Protein AF-A0A433RW15-F1 (afdb_monomer_lite)

Radius of gyration: 16.69 Å; chains: 1; bounding box: 36×42×44 Å

Sequence (214 aa):
MILEQRGSTCGIYAFLNGVHALHPLHAHTQEIDEAVITLIRDTCYGKKGAAGETLLGEFFSCEALASFLNKHSRVLSHALEFPLYEAKIIPITALGTYDDGFYIVPGIRKRKWYERERNASLHWMTALIDGRVLNSAYATEQHMTLAELEAFNDALLNRRFSWPLWRRQNSYDLSDEAVSVPTSREMRQLENDIPHFSRQLTFERGSVLYVSKH

Secondary structure (DSSP, 8-state):
------SS-HHHHHHHHHHHHHS---S-HHHHHHHHHHHHHHSSHHHHGGGT----S--SSHHHHHHHHHHHHHHHHHHTT---EEEEEEEGGGTTS-SSEEEEEEEEE--TT---GGGPEEEEEEE-TTSEEEETTTTEEEE--HHHHHHHHHTTTT-EEEGGG--------SGGGGSPPPPTTHHHHHHHHSTT-S-EEEPPTTEEEEEEE-

Structure (mmCIF, N/CA/C/O backbone):
data_AF-A0A433RW15-F1
#
_entry.id   AF-A0A433RW15-F1
#
loop_
_atom_site.group_PDB
_atom_site.id
_atom_site.type_symbol
_atom_site.label_atom_id
_atom_site.label_alt_id
_atom_site.label_comp_id
_atom_site.label_asym_id
_atom_site.label_entity_id
_atom_site.label_seq_id
_atom_site.pdbx_PDB_ins_code
_atom_site.Cartn_x
_atom_site.Cartn_y
_atom_site.Cartn_z
_atom_site.occupancy
_atom_site.B_iso_or_equiv
_atom_site.auth_seq_id
_atom_site.auth_comp_id
_atom_site.auth_asym_id
_atom_site.auth_atom_id
_atom_site.pdbx_PDB_model_num
ATOM 1 N N . MET A 1 1 ? -8.170 -5.386 -14.157 1.00 82.00 1 MET A N 1
ATOM 2 C CA . MET A 1 1 ? -8.991 -4.376 -13.452 1.00 82.00 1 MET A CA 1
ATOM 3 C C . MET A 1 1 ? -8.120 -3.766 -12.364 1.00 82.00 1 MET A C 1
ATOM 5 O O . MET A 1 1 ? -7.294 -4.492 -11.829 1.00 82.00 1 MET A O 1
ATOM 9 N N . ILE A 1 2 ? -8.249 -2.469 -12.074 1.00 89.56 2 ILE A N 1
ATOM 10 C CA . ILE A 1 2 ? -7.510 -1.811 -10.982 1.00 89.56 2 ILE A CA 1
ATOM 11 C C . ILE A 1 2 ? -8.540 -1.302 -9.989 1.00 89.56 2 ILE A C 1
ATOM 13 O O . ILE A 1 2 ? -9.452 -0.568 -10.364 1.00 89.56 2 ILE A O 1
ATOM 17 N N . LEU A 1 3 ? -8.401 -1.721 -8.739 1.00 91.19 3 LEU A N 1
ATOM 18 C CA . LEU A 1 3 ? -9.258 -1.307 -7.643 1.00 91.19 3 LEU A CA 1
ATOM 19 C C . LEU A 1 3 ? -8.925 0.146 -7.294 1.00 91.19 3 LEU A C 1
ATOM 21 O O . LEU A 1 3 ? -7.829 0.442 -6.800 1.00 91.19 3 LEU A O 1
ATOM 25 N N . GLU A 1 4 ? -9.861 1.046 -7.594 1.00 89.88 4 GLU A N 1
ATOM 26 C CA . GLU A 1 4 ? -9.791 2.446 -7.184 1.00 89.88 4 GLU A CA 1
ATOM 27 C C . GLU A 1 4 ? -9.969 2.531 -5.668 1.00 89.88 4 GLU A C 1
ATOM 29 O O . GLU A 1 4 ? -10.943 2.010 -5.131 1.00 89.88 4 GLU A O 1
ATOM 34 N N . GLN A 1 5 ? -9.053 3.203 -4.972 1.00 82.81 5 GLN A N 1
ATOM 35 C CA . GLN A 1 5 ? -9.235 3.448 -3.546 1.00 82.81 5 GLN A CA 1
ATOM 36 C C . GLN A 1 5 ? -10.381 4.440 -3.326 1.00 82.81 5 GLN A C 1
ATOM 38 O O . GLN A 1 5 ? -10.546 5.409 -4.077 1.00 82.81 5 GLN A O 1
ATOM 43 N N . ARG A 1 6 ? -11.089 4.291 -2.209 1.00 77.25 6 ARG A N 1
ATOM 44 C CA . ARG A 1 6 ? -11.926 5.359 -1.658 1.00 77.25 6 ARG A CA 1
ATOM 45 C C . ARG A 1 6 ? -11.307 5.870 -0.366 1.00 77.25 6 ARG A C 1
ATOM 47 O O . ARG A 1 6 ? -10.811 5.103 0.455 1.00 77.25 6 ARG A O 1
ATOM 54 N N . GLY A 1 7 ? -11.297 7.192 -0.235 1.00 70.81 7 GLY A N 1
ATOM 55 C CA . GLY A 1 7 ? -10.719 7.883 0.907 1.00 70.81 7 GLY A CA 1
ATOM 56 C C . GLY A 1 7 ? -9.223 7.604 1.116 1.00 70.81 7 GLY A C 1
ATOM 57 O O . GLY A 1 7 ? -8.443 7.516 0.160 1.00 70.81 7 GLY A O 1
ATOM 58 N N . SER A 1 8 ? -8.801 7.558 2.374 1.00 73.50 8 SER A N 1
ATOM 59 C CA . SER A 1 8 ? -7.396 7.518 2.793 1.00 73.50 8 SER A CA 1
ATOM 60 C C . SER A 1 8 ? -6.962 6.079 3.041 1.00 73.50 8 SER A C 1
ATOM 62 O O . SER A 1 8 ? -6.565 5.762 4.143 1.00 73.50 8 SER A O 1
ATOM 64 N N . THR A 1 9 ? -7.086 5.200 2.043 1.00 80.75 9 THR A N 1
ATOM 65 C CA . THR A 1 9 ? -6.915 3.734 2.183 1.00 80.75 9 THR A CA 1
ATOM 66 C C . THR A 1 9 ? -5.866 3.148 1.229 1.00 80.75 9 THR A C 1
ATOM 68 O O . THR A 1 9 ? -5.812 1.935 1.005 1.00 80.75 9 THR A O 1
ATOM 71 N N . CYS A 1 10 ? -5.002 3.998 0.662 1.00 85.38 10 CYS A N 1
ATOM 72 C CA . CYS A 1 10 ? -4.051 3.632 -0.394 1.00 85.38 10 CYS A CA 1
ATOM 73 C C . CYS A 1 10 ? -3.188 2.403 -0.062 1.00 85.38 10 CYS A C 1
ATOM 75 O O . CYS A 1 10 ? -2.940 1.601 -0.957 1.00 85.38 10 CYS A O 1
ATOM 77 N N . GLY A 1 11 ? -2.784 2.207 1.200 1.00 88.25 11 GLY A N 1
ATOM 78 C CA . GLY A 1 11 ? -1.987 1.045 1.617 1.00 88.25 11 GLY A CA 1
ATOM 79 C C . GLY A 1 11 ? -2.711 -0.296 1.445 1.00 88.25 11 GLY A C 1
ATOM 80 O O . GLY A 1 11 ? -2.142 -1.237 0.894 1.00 88.25 11 GLY A O 1
ATOM 81 N N . ILE A 1 12 ? -3.986 -0.374 1.847 1.00 90.44 12 ILE A N 1
ATOM 82 C CA . ILE A 1 12 ? -4.796 -1.598 1.710 1.00 90.44 12 ILE A CA 1
ATOM 83 C C . ILE A 1 12 ? -5.117 -1.852 0.239 1.00 90.44 12 ILE A C 1
ATOM 85 O O . ILE A 1 12 ? -4.963 -2.971 -0.239 1.00 90.44 12 ILE A O 1
ATOM 89 N N . TYR A 1 13 ? -5.498 -0.817 -0.512 1.00 92.81 13 TYR A N 1
ATOM 90 C CA . TYR A 1 13 ? -5.784 -0.989 -1.937 1.00 92.81 13 TYR A CA 1
ATOM 91 C C . TYR A 1 13 ? -4.532 -1.313 -2.756 1.00 92.81 13 TYR A C 1
ATOM 93 O O . TYR A 1 13 ? -4.642 -2.005 -3.764 1.00 92.81 13 TYR A O 1
ATOM 101 N N . ALA A 1 14 ? -3.341 -0.869 -2.349 1.00 94.94 14 ALA A N 1
ATOM 102 C CA . ALA A 1 14 ? -2.097 -1.311 -2.977 1.00 94.94 14 ALA A CA 1
ATOM 103 C C . ALA A 1 14 ? -1.828 -2.803 -2.708 1.00 94.94 14 ALA A C 1
ATOM 105 O O . ALA A 1 14 ? -1.404 -3.529 -3.607 1.00 94.94 14 ALA A O 1
ATOM 106 N N . PHE A 1 15 ? -2.140 -3.299 -1.509 1.00 95.88 15 PHE A N 1
ATOM 107 C CA . PHE A 1 15 ? -2.109 -4.736 -1.239 1.00 95.88 15 PHE A CA 1
ATOM 108 C C . PHE A 1 15 ? -3.122 -5.498 -2.107 1.00 95.88 15 PHE A C 1
ATOM 110 O O . PHE A 1 15 ? -2.739 -6.415 -2.830 1.00 95.88 15 PHE A O 1
ATOM 117 N N . LEU A 1 16 ? -4.393 -5.087 -2.107 1.00 95.62 16 LEU A N 1
ATOM 118 C CA . LEU A 1 16 ? -5.457 -5.777 -2.844 1.00 95.62 16 LEU A CA 1
ATOM 119 C C . LEU A 1 16 ? -5.245 -5.756 -4.362 1.00 95.62 16 LEU A C 1
ATOM 121 O O . LEU A 1 16 ? -5.540 -6.745 -5.023 1.00 95.62 16 LEU A O 1
ATOM 125 N N . ASN A 1 17 ? -4.697 -4.674 -4.922 1.00 97.00 17 ASN A N 1
ATOM 126 C CA . ASN A 1 17 ? -4.324 -4.629 -6.337 1.00 97.00 17 ASN A CA 1
ATOM 127 C C . ASN A 1 17 ? -3.192 -5.609 -6.671 1.00 97.00 17 ASN A C 1
ATOM 129 O O . ASN A 1 17 ? -3.237 -6.244 -7.721 1.00 97.00 17 ASN A O 1
ATOM 133 N N . GLY A 1 18 ? -2.206 -5.770 -5.782 1.00 97.00 18 GLY A N 1
ATOM 134 C CA . GLY A 1 18 ? -1.150 -6.770 -5.951 1.00 97.00 18 GLY A CA 1
ATOM 135 C C . GLY A 1 18 ? -1.675 -8.198 -5.864 1.00 97.00 18 GLY A C 1
ATOM 136 O O . GLY A 1 18 ? -1.364 -9.016 -6.728 1.00 97.00 18 GLY A O 1
ATOM 137 N N . VAL A 1 19 ? -2.552 -8.473 -4.894 1.00 96.50 19 VAL A N 1
ATOM 138 C CA . VAL A 1 19 ? -3.253 -9.760 -4.807 1.00 96.50 19 VAL A CA 1
ATOM 139 C C . VAL A 1 19 ? -4.059 -10.004 -6.076 1.00 96.50 19 VAL A C 1
ATOM 141 O O . VAL A 1 19 ? -3.854 -11.028 -6.706 1.00 96.50 19 VAL A O 1
ATOM 144 N N . HIS A 1 20 ? -4.899 -9.059 -6.507 1.00 95.81 20 HIS A N 1
ATOM 145 C CA . HIS A 1 20 ? -5.722 -9.200 -7.711 1.00 95.81 20 HIS A CA 1
ATOM 146 C C . HIS A 1 20 ? -4.887 -9.434 -8.981 1.00 95.81 20 HIS A C 1
ATOM 148 O O . HIS A 1 20 ? -5.316 -10.168 -9.870 1.00 95.81 20 HIS A O 1
ATOM 154 N N . ALA A 1 21 ? -3.692 -8.840 -9.070 1.00 95.19 21 ALA A N 1
ATOM 155 C CA . ALA A 1 21 ? -2.789 -9.035 -10.200 1.00 95.19 21 ALA A CA 1
ATOM 156 C C . ALA A 1 21 ? -2.208 -10.458 -10.275 1.00 95.19 21 ALA A C 1
ATOM 158 O O . ALA A 1 21 ? -2.010 -10.965 -11.378 1.00 95.19 21 ALA A O 1
ATOM 159 N N . LEU A 1 22 ? -1.942 -11.099 -9.130 1.00 94.25 22 LEU A N 1
ATOM 160 C CA . LEU A 1 22 ? -1.407 -12.468 -9.069 1.00 94.25 22 LEU A CA 1
ATOM 161 C C . LEU A 1 22 ? -2.499 -13.540 -8.952 1.00 94.25 22 LEU A C 1
ATOM 163 O O . LEU A 1 22 ? -2.336 -14.667 -9.413 1.00 94.25 22 LEU A O 1
ATOM 167 N N . HIS A 1 23 ? -3.611 -13.192 -8.319 1.00 92.75 23 HIS A N 1
ATOM 168 C CA . HIS A 1 23 ? -4.758 -14.037 -8.049 1.00 92.75 23 HIS A CA 1
ATOM 169 C C . HIS A 1 23 ? -6.035 -13.208 -8.242 1.00 92.75 23 HIS A C 1
ATOM 171 O O . HIS A 1 23 ? -6.441 -12.486 -7.326 1.00 92.75 23 HIS A O 1
ATOM 177 N N . PRO A 1 24 ? -6.659 -13.270 -9.433 1.00 90.44 24 PRO A N 1
ATOM 178 C CA . PRO A 1 24 ? -7.836 -12.474 -9.741 1.00 90.44 24 PRO A CA 1
ATOM 179 C C . PRO A 1 24 ? -8.940 -12.668 -8.703 1.00 90.44 24 PRO A C 1
ATOM 181 O O . PRO A 1 24 ? -9.554 -13.725 -8.621 1.00 90.44 24 PRO A O 1
ATOM 184 N N . LEU A 1 25 ? -9.189 -11.622 -7.918 1.00 90.75 25 LEU A N 1
ATOM 185 C CA . LEU A 1 25 ? -10.317 -11.579 -6.990 1.00 90.75 25 LEU A CA 1
ATOM 186 C C 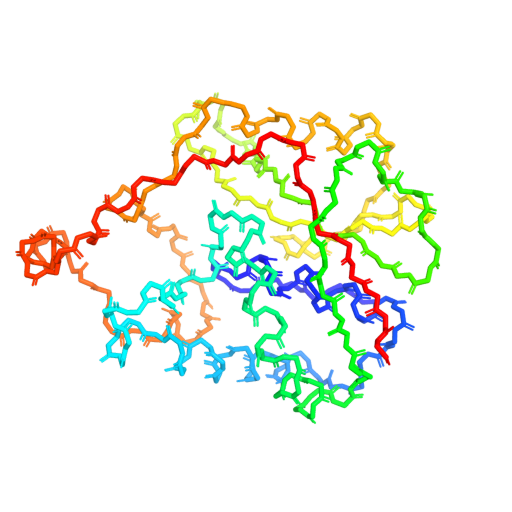. LEU A 1 25 ? -11.632 -11.743 -7.762 1.00 90.75 25 LEU A C 1
ATOM 188 O O . LEU A 1 25 ? -11.883 -11.003 -8.717 1.00 90.75 25 LEU A O 1
ATOM 192 N N . HIS A 1 26 ? -12.461 -12.692 -7.329 1.00 86.25 26 HIS A N 1
ATOM 193 C CA . HIS A 1 26 ? -13.783 -12.951 -7.907 1.00 86.25 26 HIS A CA 1
ATOM 194 C C . HIS A 1 26 ? -14.892 -12.069 -7.308 1.00 86.25 26 HIS A C 1
ATOM 196 O O . HIS A 1 26 ? -15.993 -12.033 -7.850 1.00 86.25 26 HIS A O 1
ATOM 202 N N . ALA A 1 27 ? -14.584 -11.335 -6.236 1.00 84.62 27 ALA A N 1
ATOM 203 C CA . ALA A 1 27 ? -15.490 -10.407 -5.571 1.00 84.62 27 ALA A CA 1
ATOM 204 C C . ALA A 1 27 ? -15.760 -9.142 -6.409 1.00 84.62 27 ALA A C 1
ATOM 206 O O . ALA A 1 27 ? -14.866 -8.587 -7.060 1.00 84.62 27 ALA A O 1
ATOM 207 N N . HIS A 1 28 ? -16.993 -8.644 -6.351 1.00 86.62 28 HIS A N 1
ATOM 208 C CA . HIS A 1 28 ? -17.375 -7.345 -6.890 1.00 86.62 28 HIS A CA 1
ATOM 209 C C . HIS A 1 28 ? -16.721 -6.205 -6.093 1.00 86.62 28 HIS A C 1
ATOM 211 O O . HIS A 1 28 ? -16.437 -6.335 -4.904 1.00 86.62 28 HIS A O 1
ATOM 217 N N . THR A 1 29 ? -16.533 -5.038 -6.722 1.00 84.31 29 THR A N 1
ATOM 218 C CA . THR A 1 29 ? -15.938 -3.858 -6.063 1.00 84.31 29 THR A CA 1
ATOM 219 C C . THR A 1 29 ? -16.635 -3.504 -4.747 1.00 84.31 29 THR A C 1
ATOM 221 O O . THR A 1 29 ? -15.964 -3.161 -3.784 1.00 84.31 29 THR A O 1
ATOM 224 N N . GLN A 1 30 ? -17.961 -3.648 -4.678 1.00 85.50 30 GLN A N 1
ATOM 225 C CA . GLN A 1 30 ? -18.715 -3.380 -3.455 1.00 85.50 30 GLN A CA 1
ATOM 226 C C . GLN A 1 30 ? -18.355 -4.345 -2.313 1.00 85.50 30 GLN A C 1
ATOM 228 O O . GLN A 1 30 ? -18.198 -3.906 -1.181 1.00 85.50 30 GLN A O 1
ATOM 233 N N . GLU A 1 31 ? -18.180 -5.637 -2.596 1.00 88.56 31 GLU A N 1
ATOM 234 C CA . GLU A 1 31 ? -17.801 -6.639 -1.587 1.00 88.56 31 GLU A CA 1
ATOM 235 C C . GLU A 1 31 ? -16.377 -6.388 -1.071 1.00 88.56 31 GLU A C 1
ATOM 237 O O . GLU A 1 31 ? -16.096 -6.512 0.123 1.00 88.56 31 GLU A O 1
ATOM 242 N N . ILE A 1 32 ? -15.484 -5.954 -1.967 1.00 89.31 32 ILE A N 1
ATOM 243 C CA . ILE A 1 32 ? -14.137 -5.506 -1.608 1.00 89.31 32 ILE A CA 1
ATOM 244 C C . ILE A 1 32 ? -14.211 -4.296 -0.673 1.00 89.31 32 ILE A C 1
ATOM 246 O O . ILE A 1 32 ? -13.588 -4.302 0.390 1.00 89.31 32 ILE A O 1
ATOM 250 N N . ASP A 1 33 ? -14.992 -3.280 -1.037 1.00 86.12 33 ASP A N 1
ATOM 251 C CA . ASP A 1 33 ? -15.165 -2.078 -0.224 1.00 86.12 33 ASP A CA 1
ATOM 252 C C . ASP A 1 33 ? -15.773 -2.422 1.149 1.00 86.12 33 ASP A C 1
ATOM 254 O O . ASP A 1 33 ? -15.302 -1.926 2.171 1.00 86.12 33 ASP A O 1
ATOM 258 N N . GLU A 1 34 ? -16.752 -3.327 1.217 1.00 85.81 34 GLU A N 1
ATOM 259 C CA . GLU A 1 34 ? -17.370 -3.787 2.468 1.00 85.81 34 GLU A CA 1
ATOM 260 C C . GLU A 1 34 ? -16.382 -4.523 3.388 1.00 85.81 34 GLU A C 1
ATOM 262 O O . GLU A 1 34 ? -16.364 -4.278 4.604 1.00 85.81 34 GLU A O 1
ATOM 267 N N . ALA A 1 35 ? -15.512 -5.371 2.832 1.00 88.06 35 ALA A N 1
ATOM 268 C CA . ALA A 1 35 ? -14.452 -6.030 3.592 1.00 88.06 35 ALA A CA 1
ATOM 269 C C . ALA A 1 35 ? -13.450 -5.010 4.161 1.00 88.06 35 ALA A C 1
ATOM 271 O O . ALA A 1 35 ? -13.073 -5.089 5.336 1.00 88.06 35 ALA A O 1
ATOM 272 N N . VAL A 1 36 ? -13.067 -4.009 3.362 1.00 85.75 36 VAL A N 1
ATOM 273 C CA . VAL A 1 36 ? -12.177 -2.919 3.791 1.00 85.75 36 VAL A CA 1
ATOM 274 C C . VAL A 1 36 ? -12.841 -2.055 4.870 1.00 85.75 36 VAL A C 1
ATOM 276 O O . VAL A 1 36 ? -12.217 -1.784 5.895 1.00 85.75 36 VAL A O 1
ATOM 279 N N . ILE A 1 37 ? -14.114 -1.677 4.704 1.00 79.69 37 ILE A N 1
ATOM 280 C CA . ILE A 1 37 ? -14.891 -0.916 5.700 1.00 79.69 37 ILE A CA 1
ATOM 281 C C . ILE A 1 37 ? -14.948 -1.671 7.029 1.00 79.69 37 ILE A C 1
ATOM 283 O O . ILE A 1 37 ? -14.744 -1.077 8.090 1.00 79.69 37 ILE A O 1
ATOM 287 N N . THR A 1 38 ? -15.238 -2.971 6.984 1.00 81.31 38 THR A N 1
ATOM 288 C CA . THR A 1 38 ? -15.332 -3.815 8.183 1.00 81.31 38 THR A CA 1
ATOM 289 C C . THR A 1 38 ? -14.003 -3.842 8.924 1.00 81.31 38 THR A C 1
ATOM 291 O O . THR A 1 38 ? -13.956 -3.605 10.131 1.00 81.31 38 THR A O 1
ATOM 294 N N . LEU A 1 39 ? -12.908 -4.024 8.186 1.00 80.00 39 LEU A N 1
ATOM 295 C CA . LEU A 1 39 ? -11.571 -4.025 8.753 1.00 80.00 39 LEU A CA 1
ATOM 296 C C . LEU A 1 39 ? -11.227 -2.679 9.412 1.00 80.00 39 LEU A C 1
ATOM 298 O O . LEU A 1 39 ? -10.785 -2.658 10.560 1.00 80.00 39 LEU A O 1
ATOM 302 N N . ILE A 1 40 ? -11.513 -1.561 8.736 1.00 73.88 40 ILE A N 1
ATOM 303 C CA . ILE A 1 40 ? -11.304 -0.207 9.273 1.00 73.88 40 ILE A CA 1
ATOM 304 C C . ILE A 1 40 ? -12.133 0.016 10.545 1.00 73.88 40 ILE A C 1
ATOM 306 O O . ILE A 1 40 ? -11.609 0.540 11.528 1.00 73.88 40 ILE A O 1
ATOM 310 N N . ARG A 1 41 ? -13.402 -0.418 10.577 1.00 72.25 41 ARG A N 1
ATOM 311 C CA . ARG A 1 41 ? -14.298 -0.315 11.751 1.00 72.25 41 ARG A CA 1
ATOM 312 C C . ARG A 1 41 ? -13.811 -1.098 12.968 1.00 72.25 41 ARG A C 1
ATOM 314 O O . ARG A 1 41 ? -14.132 -0.730 14.101 1.00 72.25 41 ARG A O 1
ATOM 321 N N . ASP A 1 42 ? -13.073 -2.178 12.764 1.00 70.25 42 ASP A N 1
ATOM 322 C CA . ASP A 1 42 ? -12.527 -2.988 13.856 1.00 70.25 42 ASP A CA 1
ATOM 323 C C . ASP A 1 42 ? -11.166 -2.499 14.345 1.00 70.25 42 ASP A C 1
ATOM 325 O O . ASP A 1 42 ? -10.775 -2.768 15.485 1.00 70.25 42 ASP A O 1
ATOM 329 N N . THR A 1 43 ? -10.479 -1.710 13.523 1.00 65.56 43 THR A N 1
ATOM 330 C CA . THR A 1 43 ? -9.228 -1.032 13.875 1.00 65.56 43 THR A CA 1
ATOM 331 C C . THR A 1 43 ? -9.397 0.464 14.140 1.00 65.56 43 THR A C 1
ATOM 333 O O . THR A 1 43 ? -8.409 1.187 14.289 1.00 65.56 43 THR A O 1
ATOM 336 N N . CYS A 1 44 ? -10.641 0.952 14.210 1.00 59.75 44 CYS A N 1
ATOM 337 C CA . CYS A 1 44 ? -10.915 2.366 14.416 1.00 59.75 44 CYS A CA 1
ATOM 338 C C . CYS A 1 44 ? -10.578 2.805 15.849 1.00 59.75 44 CYS A C 1
ATOM 340 O O . CYS A 1 44 ? -10.642 2.045 16.823 1.00 59.75 44 CYS A O 1
ATOM 342 N N . TYR A 1 45 ? -10.237 4.086 15.970 1.00 55.28 45 TYR A N 1
ATOM 343 C CA . TYR A 1 45 ? -9.738 4.704 17.196 1.00 55.28 45 TYR A CA 1
ATOM 344 C C . TYR A 1 45 ? -10.624 4.466 18.428 1.00 55.28 45 TYR A C 1
ATOM 346 O O . TYR A 1 45 ? -10.111 4.153 19.503 1.00 55.28 45 TYR A O 1
ATOM 354 N N . GLY A 1 46 ? -11.949 4.547 18.259 1.00 52.19 46 GLY A N 1
ATOM 355 C CA . GLY A 1 46 ? -12.916 4.415 19.352 1.00 52.19 46 GLY A CA 1
ATOM 356 C C . GLY A 1 46 ? -12.867 3.074 20.093 1.00 52.19 46 GLY A C 1
ATOM 357 O O . GLY A 1 46 ? -13.359 2.992 21.213 1.00 52.19 46 GLY A O 1
ATOM 358 N N . LYS A 1 47 ? -12.251 2.036 19.509 1.00 50.78 47 LYS A N 1
ATOM 359 C CA . LYS A 1 47 ? -12.131 0.704 20.121 1.00 50.78 47 LYS A CA 1
ATOM 360 C C . LYS A 1 47 ? -10.732 0.383 20.671 1.00 50.78 47 LYS A C 1
ATOM 362 O O . LYS A 1 47 ? -10.628 -0.485 21.534 1.00 50.78 47 LYS A O 1
ATOM 367 N N . LYS A 1 48 ? -9.654 1.017 20.176 1.00 48.78 48 LYS A N 1
ATOM 368 C CA . LYS A 1 48 ? -8.258 0.569 20.421 1.00 48.78 48 LYS A CA 1
ATOM 369 C C . LYS A 1 48 ? -7.195 1.678 20.549 1.00 48.78 48 LYS A C 1
ATOM 371 O O . LYS A 1 48 ? -6.013 1.428 20.313 1.00 48.78 48 LYS A O 1
ATOM 376 N N . GLY A 1 49 ? -7.574 2.886 20.970 1.00 42.69 49 GLY A N 1
ATOM 377 C CA . GLY A 1 49 ? -6.670 4.050 21.032 1.00 42.69 49 GLY A CA 1
ATOM 378 C C . GLY A 1 49 ? -5.338 3.856 21.788 1.00 42.69 49 GLY A C 1
ATOM 379 O O . GLY A 1 49 ? -4.348 4.481 21.420 1.00 42.69 49 GLY A O 1
ATOM 380 N N . ALA A 1 50 ? -5.272 2.964 22.786 1.00 38.41 50 ALA A N 1
ATOM 381 C CA . ALA A 1 50 ? -4.066 2.718 23.591 1.00 38.41 50 ALA A CA 1
ATOM 382 C C . ALA A 1 50 ? -3.015 1.798 22.932 1.00 38.41 50 ALA A C 1
ATOM 384 O O . ALA A 1 50 ? -1.880 1.739 23.397 1.00 38.41 50 ALA A O 1
ATOM 385 N N . ALA A 1 51 ? -3.368 1.064 21.871 1.00 40.12 51 ALA A N 1
ATOM 386 C CA . ALA A 1 51 ? -2.507 0.012 21.323 1.00 40.12 51 ALA A CA 1
ATOM 387 C C . ALA A 1 51 ? -1.579 0.487 20.187 1.00 40.12 51 ALA A C 1
ATOM 389 O O . ALA A 1 51 ? -0.782 -0.295 19.679 1.00 40.12 51 ALA A O 1
ATOM 390 N N . GLY A 1 52 ? -1.704 1.740 19.729 1.00 38.38 52 GLY A N 1
ATOM 391 C CA . GLY A 1 52 ? -1.022 2.195 18.509 1.00 38.38 52 GLY A CA 1
ATOM 392 C C . GLY A 1 52 ? -1.483 1.463 17.237 1.00 38.38 52 GLY A C 1
ATOM 393 O O . GLY A 1 52 ? -0.873 1.626 16.187 1.00 38.38 52 GLY A O 1
ATOM 394 N N . GLU A 1 53 ? -2.566 0.681 17.334 1.00 43.56 53 GLU A N 1
ATOM 395 C CA . GLU A 1 53 ? -3.206 -0.095 16.259 1.00 43.56 53 GLU A CA 1
ATOM 396 C C . GLU A 1 53 ? -4.255 0.726 15.488 1.00 43.56 53 GLU A C 1
ATOM 398 O O . GLU A 1 53 ? -5.061 0.172 14.745 1.00 43.56 53 GLU A O 1
ATOM 403 N N . THR A 1 54 ? -4.291 2.041 15.711 1.00 48.22 54 THR A N 1
ATOM 404 C CA . THR A 1 54 ? -5.271 2.946 15.111 1.00 48.22 54 THR A CA 1
ATOM 405 C C . THR A 1 54 ? -4.981 3.124 13.629 1.00 48.22 54 THR A C 1
ATOM 407 O O . THR A 1 54 ? -3.908 3.602 13.261 1.00 48.22 54 THR A O 1
ATOM 410 N N . LEU A 1 55 ? -5.957 2.805 12.783 1.00 51.22 55 LEU A N 1
ATOM 411 C CA . LEU A 1 55 ? -5.829 2.939 11.336 1.00 51.22 55 LEU A CA 1
ATOM 412 C C . LEU A 1 55 ? -6.926 3.841 10.797 1.00 51.22 55 LEU A C 1
ATOM 414 O O . LEU A 1 55 ? -8.044 3.411 10.539 1.00 51.22 55 LEU A O 1
ATOM 418 N N . LEU A 1 56 ? -6.586 5.112 10.610 1.00 53.03 56 LEU A N 1
ATOM 419 C CA . LEU A 1 56 ? -7.092 5.819 9.436 1.00 53.03 56 LEU A CA 1
ATOM 420 C C . LEU A 1 56 ? -6.161 5.335 8.318 1.00 53.03 56 LEU A C 1
ATOM 422 O O . LEU A 1 56 ? -4.954 5.372 8.536 1.00 53.03 56 LEU A O 1
ATOM 426 N N . GLY A 1 57 ? -6.676 4.796 7.211 1.00 50.03 57 GLY A N 1
ATOM 427 C CA . GLY A 1 57 ? -5.953 3.915 6.268 1.00 50.03 57 GLY A CA 1
ATOM 428 C C . GLY A 1 57 ? -4.680 4.447 5.565 1.00 50.03 57 GLY A C 1
ATOM 429 O O . GLY A 1 57 ? -4.213 3.844 4.595 1.00 50.03 57 GLY A O 1
ATOM 430 N N . GLU A 1 58 ? -4.105 5.554 6.031 1.00 60.72 58 GLU A N 1
ATOM 431 C CA . GLU A 1 58 ? -2.747 5.997 5.748 1.00 60.72 58 GLU A CA 1
ATOM 432 C C . GLU A 1 58 ? -1.797 5.424 6.805 1.00 60.72 58 GLU A C 1
ATOM 434 O O . GLU A 1 58 ? -1.637 5.936 7.911 1.00 60.72 58 GLU A O 1
ATOM 439 N N . PHE A 1 59 ? -1.132 4.332 6.446 1.00 66.94 59 PHE A N 1
ATOM 440 C CA . PHE A 1 59 ? -0.031 3.794 7.235 1.00 66.94 59 PHE A CA 1
ATOM 441 C C . PHE A 1 59 ? 1.163 4.719 7.087 1.00 66.94 59 PHE A C 1
ATOM 443 O O . PHE A 1 59 ? 1.575 4.982 5.966 1.00 66.94 59 PHE A O 1
ATOM 450 N N . PHE A 1 60 ? 1.729 5.191 8.193 1.00 70.62 60 PHE A N 1
ATOM 451 C CA . PHE A 1 60 ? 2.838 6.153 8.188 1.00 70.62 60 PHE A CA 1
ATOM 452 C C . PHE A 1 60 ? 4.226 5.510 8.288 1.00 70.62 60 PHE A C 1
ATOM 454 O O . PHE A 1 60 ? 5.208 6.225 8.477 1.00 70.62 60 PHE A O 1
ATOM 461 N N . SER A 1 61 ? 4.314 4.182 8.194 1.00 77.94 61 SER A N 1
ATOM 462 C CA . SER A 1 61 ? 5.576 3.454 8.055 1.00 77.94 61 SER A CA 1
ATOM 463 C C . SER A 1 61 ? 5.345 2.062 7.458 1.00 77.94 61 SER A C 1
ATOM 465 O O . SER A 1 61 ? 4.225 1.537 7.498 1.00 77.94 61 SER A O 1
ATOM 467 N N . CYS A 1 62 ? 6.401 1.456 6.910 1.00 84.88 62 CYS A N 1
ATOM 468 C CA . CYS A 1 62 ? 6.370 0.079 6.412 1.00 84.88 62 CYS A CA 1
ATOM 469 C C . CYS A 1 62 ? 6.077 -0.925 7.532 1.00 84.88 62 CYS A C 1
ATOM 471 O O . CYS A 1 62 ? 5.316 -1.863 7.321 1.00 84.88 62 CYS A O 1
ATOM 473 N N . GLU A 1 63 ? 6.598 -0.697 8.737 1.00 83.50 63 GLU A N 1
ATOM 474 C CA . GLU A 1 63 ? 6.367 -1.550 9.909 1.00 83.50 63 GLU A CA 1
ATOM 475 C C . GLU A 1 63 ? 4.887 -1.598 10.276 1.00 83.50 63 GLU A C 1
ATOM 477 O O . GLU A 1 63 ? 4.341 -2.676 10.512 1.00 83.50 63 GLU A O 1
ATOM 482 N N . ALA A 1 64 ? 4.223 -0.438 10.286 1.00 78.75 64 ALA A N 1
ATOM 483 C CA . ALA A 1 64 ? 2.804 -0.355 10.598 1.00 78.75 64 ALA A CA 1
ATOM 484 C C . ALA A 1 64 ? 1.954 -1.097 9.556 1.00 78.75 64 ALA A C 1
ATOM 486 O O . ALA A 1 64 ? 1.076 -1.877 9.930 1.00 78.75 64 ALA A O 1
ATOM 487 N N . LEU A 1 65 ? 2.231 -0.895 8.260 1.00 85.19 65 LEU A N 1
ATOM 488 C CA . LEU A 1 65 ? 1.493 -1.568 7.189 1.00 85.19 65 LEU A CA 1
ATOM 489 C C . LEU A 1 65 ? 1.752 -3.079 7.180 1.00 85.19 65 LEU A C 1
ATOM 491 O O . LEU A 1 65 ? 0.797 -3.849 7.141 1.00 85.19 65 LEU A O 1
ATOM 495 N N . ALA A 1 66 ? 3.007 -3.521 7.275 1.00 88.94 66 ALA A N 1
ATOM 496 C CA . ALA A 1 66 ? 3.346 -4.944 7.292 1.00 88.94 66 ALA A CA 1
ATOM 497 C C . ALA A 1 66 ? 2.704 -5.670 8.482 1.00 88.94 66 ALA A C 1
ATOM 499 O O . ALA A 1 66 ? 2.068 -6.708 8.306 1.00 88.94 66 ALA A O 1
ATOM 500 N N . SER A 1 67 ? 2.815 -5.096 9.686 1.00 85.12 67 SER A N 1
ATOM 501 C CA . SER A 1 67 ? 2.199 -5.648 10.898 1.00 85.12 67 SER A CA 1
ATOM 502 C C . SER A 1 67 ? 0.687 -5.797 10.739 1.00 85.12 67 SER A C 1
ATOM 504 O O . SER A 1 67 ? 0.127 -6.854 11.035 1.00 85.12 67 SER A O 1
ATOM 506 N N . PHE A 1 68 ? 0.026 -4.772 10.195 1.00 84.06 68 PHE A N 1
ATOM 507 C CA . PHE A 1 68 ? -1.404 -4.817 9.933 1.00 84.06 68 PHE A CA 1
ATOM 508 C C . PHE A 1 68 ? -1.787 -5.886 8.904 1.00 84.06 68 PHE A C 1
ATOM 510 O O . PHE A 1 68 ? -2.651 -6.716 9.189 1.00 84.06 68 PHE A O 1
ATOM 517 N N . LEU A 1 69 ? -1.137 -5.908 7.737 1.00 89.75 69 LEU A N 1
ATOM 518 C CA . LEU A 1 69 ? -1.430 -6.885 6.686 1.00 89.75 69 LEU A CA 1
ATOM 519 C C . LEU A 1 69 ? -1.250 -8.316 7.199 1.00 89.75 69 LEU A C 1
ATOM 521 O O . LEU A 1 69 ? -2.129 -9.150 7.008 1.00 89.75 69 LEU A O 1
ATOM 525 N N . ASN A 1 70 ? -0.171 -8.585 7.934 1.00 91.50 70 ASN A N 1
ATOM 526 C CA . ASN A 1 70 ? 0.096 -9.912 8.484 1.00 91.50 70 ASN A CA 1
ATOM 527 C C . ASN A 1 70 ? -0.933 -10.310 9.547 1.00 91.50 70 ASN A C 1
ATOM 529 O O . ASN A 1 70 ? -1.457 -11.426 9.510 1.00 91.50 70 ASN A O 1
ATOM 533 N N . LYS A 1 71 ? -1.282 -9.389 10.454 1.00 88.56 71 LYS A N 1
ATOM 534 C CA . LYS A 1 71 ? -2.284 -9.614 11.505 1.00 88.56 71 LYS A CA 1
ATOM 535 C C . LYS A 1 71 ? -3.670 -9.921 10.938 1.00 88.56 71 LYS A C 1
ATOM 537 O O . LYS A 1 71 ? -4.384 -10.754 11.494 1.00 88.56 71 LYS A O 1
ATOM 542 N N . HIS A 1 72 ? -4.049 -9.256 9.849 1.00 87.94 72 HIS A N 1
ATOM 543 C CA . HIS A 1 72 ? -5.384 -9.350 9.256 1.00 87.94 72 HIS A CA 1
ATOM 544 C C . HIS A 1 72 ? -5.443 -10.211 7.985 1.00 87.94 72 HIS A C 1
ATOM 546 O O . HIS A 1 72 ? -6.513 -10.356 7.394 1.00 87.94 72 HIS A O 1
ATOM 552 N N . SER A 1 73 ? -4.328 -10.846 7.612 1.00 90.75 73 SER A N 1
ATOM 553 C CA . SER A 1 73 ? -4.176 -11.680 6.413 1.00 90.75 73 SER A CA 1
ATOM 554 C C . SER A 1 73 ? -5.278 -12.729 6.277 1.00 90.75 73 SER A C 1
ATOM 556 O O . SER A 1 73 ? -5.930 -12.804 5.242 1.00 90.75 73 SER A O 1
ATOM 558 N N . ARG A 1 74 ? -5.553 -13.489 7.346 1.00 92.88 74 ARG A N 1
ATOM 559 C CA . ARG A 1 74 ? -6.595 -14.530 7.368 1.00 92.88 74 ARG A CA 1
ATOM 560 C C . ARG A 1 74 ? -8.004 -13.975 7.190 1.00 92.88 74 ARG A C 1
ATOM 562 O O . ARG A 1 74 ? -8.819 -14.608 6.532 1.00 92.88 74 ARG A O 1
ATOM 569 N N . VAL A 1 75 ? -8.285 -12.813 7.780 1.00 90.62 75 VAL A N 1
ATOM 570 C CA . VAL A 1 75 ? -9.606 -12.173 7.688 1.00 90.62 75 VAL A CA 1
ATOM 571 C C . VAL A 1 75 ? -9.859 -11.726 6.253 1.00 90.62 75 VAL A C 1
ATOM 573 O O . VAL A 1 75 ? -10.895 -12.061 5.690 1.00 90.62 75 VAL A O 1
ATOM 576 N N . LEU A 1 76 ? -8.890 -11.036 5.643 1.00 90.56 76 LEU A N 1
ATOM 577 C CA . LEU A 1 76 ? -8.988 -10.579 4.256 1.00 90.56 76 LEU A CA 1
ATOM 578 C C . LEU A 1 76 ? -9.043 -11.751 3.268 1.00 90.56 76 LEU A C 1
ATOM 580 O O . LEU A 1 76 ? -9.905 -11.767 2.396 1.00 90.56 76 LEU A O 1
ATOM 584 N N . SER A 1 77 ? -8.161 -12.740 3.437 1.00 93.31 77 SER A N 1
ATOM 585 C CA . SER A 1 77 ? -8.095 -13.949 2.603 1.00 93.31 77 SER A CA 1
ATOM 586 C C . SER A 1 77 ? -9.409 -14.724 2.613 1.00 93.31 77 SER A C 1
ATOM 588 O O . SER A 1 77 ? -9.866 -15.158 1.561 1.00 93.31 77 SER A O 1
ATOM 590 N N . HIS A 1 78 ? -10.041 -14.859 3.782 1.00 93.12 78 HIS A N 1
ATOM 591 C CA . HIS A 1 78 ? -11.337 -15.518 3.896 1.00 93.12 78 HIS A CA 1
ATOM 592 C C . HIS A 1 78 ? -12.467 -14.687 3.280 1.00 93.12 78 HIS A C 1
ATOM 594 O O . HIS A 1 78 ? -13.271 -15.233 2.537 1.00 93.12 78 HIS A O 1
ATOM 600 N N . ALA A 1 79 ? -12.520 -13.383 3.569 1.00 91.94 79 ALA A N 1
ATOM 601 C CA . ALA A 1 79 ? -13.602 -12.513 3.109 1.00 91.94 79 ALA A CA 1
ATOM 602 C C . ALA A 1 79 ? -13.610 -12.302 1.587 1.00 91.94 79 ALA A C 1
ATOM 604 O O . ALA A 1 79 ? -14.673 -12.119 1.009 1.00 91.94 79 ALA A O 1
ATOM 605 N N . LEU A 1 80 ? -12.435 -12.304 0.953 1.00 94.00 80 LEU A N 1
ATOM 606 C CA . LEU A 1 80 ? -12.268 -12.021 -0.478 1.00 94.00 80 LEU A CA 1
ATOM 607 C C . LEU A 1 80 ? -11.754 -13.232 -1.273 1.00 94.00 80 LEU A C 1
ATOM 609 O O . LEU A 1 80 ? -11.331 -13.073 -2.417 1.00 94.00 80 LEU A O 1
ATOM 613 N N . GLU A 1 81 ? -11.767 -14.416 -0.656 1.00 94.06 81 GLU A N 1
ATOM 614 C CA . GLU A 1 81 ? -11.458 -15.713 -1.270 1.00 94.06 81 GLU A CA 1
ATOM 615 C C . GLU A 1 81 ? -10.126 -15.762 -2.043 1.00 94.06 81 GLU A C 1
ATOM 617 O O . GLU A 1 81 ? -10.066 -16.194 -3.191 1.00 94.06 81 GLU A O 1
ATOM 622 N N . PHE A 1 82 ? -9.027 -15.350 -1.406 1.00 94.31 82 PHE A N 1
ATOM 623 C CA . PHE A 1 82 ? -7.680 -15.423 -1.993 1.00 94.31 82 PHE A CA 1
ATOM 624 C C . PHE A 1 82 ? -6.688 -16.153 -1.066 1.00 94.31 82 PHE A C 1
ATOM 626 O O . PHE A 1 82 ? -6.965 -16.297 0.125 1.00 94.31 82 PHE A O 1
ATOM 633 N N . PRO A 1 83 ? -5.528 -16.644 -1.554 1.00 94.81 83 PRO A N 1
ATOM 634 C CA . PRO A 1 83 ? -4.543 -17.341 -0.717 1.00 94.81 83 PRO A CA 1
ATOM 635 C C . PRO A 1 83 ? -3.979 -16.499 0.437 1.00 94.81 83 PRO A C 1
ATOM 637 O O . PRO A 1 83 ? -4.045 -15.278 0.421 1.00 94.81 83 PRO A O 1
ATOM 640 N N . LEU A 1 84 ? -3.351 -17.124 1.433 1.00 95.88 84 LEU A N 1
ATOM 641 C CA . LEU A 1 84 ? -2.651 -16.351 2.462 1.00 95.88 84 LEU A CA 1
ATOM 642 C C . LEU A 1 84 ? -1.411 -15.671 1.873 1.00 95.88 84 LEU A C 1
ATOM 644 O O . LEU A 1 84 ? -0.641 -16.290 1.142 1.00 95.88 84 LEU A O 1
ATOM 648 N N . TYR A 1 85 ? -1.223 -14.403 2.228 1.00 96.12 85 TYR A N 1
ATOM 649 C CA . TYR A 1 85 ? -0.046 -13.614 1.879 1.00 96.12 85 TYR A CA 1
ATOM 650 C C . TYR A 1 85 ? 0.645 -13.111 3.143 1.00 96.12 85 TYR A C 1
ATOM 652 O O . TYR A 1 85 ? -0.007 -12.820 4.149 1.00 96.12 85 TYR A O 1
ATOM 660 N N . GLU A 1 86 ? 1.963 -12.971 3.056 1.00 96.50 86 GLU A N 1
ATOM 661 C CA . GLU A 1 86 ? 2.822 -12.406 4.089 1.00 96.50 86 GLU A CA 1
ATOM 662 C C . GLU A 1 86 ? 3.550 -11.173 3.536 1.00 96.50 86 GLU A C 1
ATOM 664 O O . GLU A 1 86 ? 4.135 -11.214 2.453 1.00 96.50 86 GLU A O 1
ATOM 669 N N . ALA A 1 87 ? 3.524 -10.078 4.294 1.00 95.88 87 ALA A N 1
ATOM 670 C CA . ALA A 1 87 ? 4.250 -8.846 4.020 1.00 95.88 87 ALA A CA 1
ATOM 671 C C . ALA A 1 87 ? 5.557 -8.794 4.826 1.00 95.88 87 ALA A C 1
ATOM 673 O O . ALA A 1 87 ? 5.552 -8.881 6.058 1.00 95.88 87 ALA A O 1
ATOM 674 N N . LYS A 1 88 ? 6.678 -8.588 4.134 1.00 95.69 88 LYS A N 1
ATOM 675 C CA . LYS A 1 88 ? 8.025 -8.436 4.699 1.00 95.69 88 LYS A CA 1
ATOM 676 C C . LYS A 1 88 ? 8.591 -7.083 4.310 1.00 95.69 88 LYS A C 1
ATOM 678 O O . LYS A 1 88 ? 8.426 -6.645 3.176 1.00 95.69 88 LYS A O 1
ATOM 683 N N . ILE A 1 89 ? 9.275 -6.426 5.238 1.00 94.75 89 ILE A N 1
ATOM 684 C CA . ILE A 1 89 ? 9.994 -5.189 4.933 1.00 94.75 89 ILE A CA 1
ATOM 685 C C . ILE A 1 89 ? 1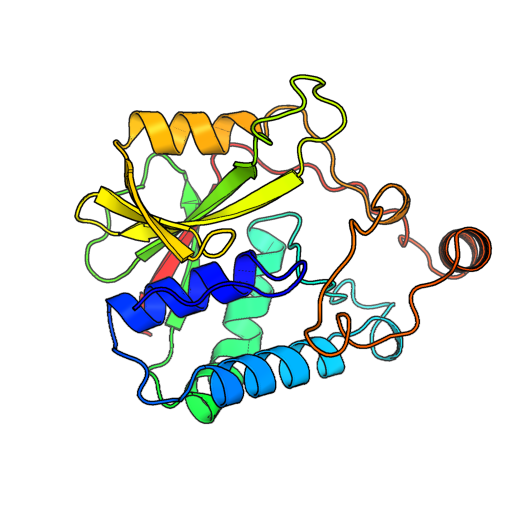1.326 -5.571 4.300 1.00 94.75 89 ILE A C 1
ATOM 687 O O . ILE A 1 89 ? 12.066 -6.384 4.853 1.00 94.75 89 ILE A O 1
ATOM 691 N N . ILE A 1 90 ? 11.623 -4.986 3.148 1.00 95.12 90 ILE A N 1
ATOM 692 C CA . ILE A 1 90 ? 12.885 -5.177 2.435 1.00 95.12 90 ILE A CA 1
ATOM 693 C C . ILE A 1 90 ? 13.463 -3.812 2.040 1.00 95.12 90 ILE A C 1
ATOM 695 O O . ILE A 1 90 ? 12.713 -2.832 1.943 1.00 95.12 90 ILE A O 1
ATOM 699 N N . PRO A 1 91 ? 14.779 -3.721 1.786 1.00 93.50 91 PRO A N 1
ATOM 700 C CA . PRO A 1 91 ? 15.344 -2.519 1.199 1.00 93.50 91 PRO A CA 1
ATOM 701 C C . PRO A 1 91 ? 14.828 -2.319 -0.234 1.00 93.50 91 PRO A C 1
ATOM 703 O O . PRO A 1 91 ? 14.615 -3.277 -0.974 1.00 93.50 91 PRO A O 1
ATOM 706 N N . ILE A 1 92 ? 14.689 -1.068 -0.662 1.00 91.94 92 ILE A N 1
ATOM 707 C CA . ILE A 1 92 ? 14.231 -0.688 -2.000 1.00 91.94 92 ILE A CA 1
ATOM 708 C C . ILE A 1 92 ? 15.194 -1.154 -3.089 1.00 91.94 92 ILE A C 1
ATOM 710 O O . ILE A 1 92 ? 14.781 -1.464 -4.199 1.00 91.94 92 ILE A O 1
ATOM 714 N N . THR A 1 93 ? 16.470 -1.302 -2.742 1.00 91.19 93 THR A N 1
ATOM 715 C CA . THR A 1 93 ? 17.493 -1.880 -3.615 1.00 91.19 93 THR A CA 1
ATOM 716 C C . THR A 1 93 ? 17.267 -3.368 -3.904 1.00 91.19 93 THR A C 1
ATOM 718 O O . THR A 1 93 ? 17.934 -3.919 -4.772 1.00 91.19 93 THR A O 1
ATOM 721 N N . ALA A 1 94 ? 16.342 -4.025 -3.193 1.00 92.44 94 ALA A N 1
ATOM 722 C CA . ALA A 1 94 ? 15.886 -5.387 -3.463 1.00 92.44 94 ALA A CA 1
ATOM 723 C C . ALA A 1 94 ? 14.566 -5.433 -4.268 1.00 92.44 94 ALA A C 1
ATOM 725 O O . ALA A 1 94 ? 13.935 -6.484 -4.394 1.00 92.44 94 ALA A O 1
ATOM 726 N N . LEU A 1 95 ? 14.114 -4.307 -4.833 1.00 91.25 95 LEU A N 1
ATOM 727 C CA . LEU A 1 95 ? 13.051 -4.336 -5.836 1.00 91.25 95 LEU A CA 1
ATOM 728 C C . LEU A 1 95 ? 13.506 -5.153 -7.051 1.00 91.25 95 LEU A C 1
ATOM 730 O O . LEU A 1 95 ? 14.599 -4.966 -7.581 1.00 91.25 95 LEU A O 1
ATOM 734 N N . GLY A 1 96 ? 12.645 -6.060 -7.495 1.00 88.06 96 GLY A N 1
ATOM 735 C CA . GLY A 1 96 ? 12.903 -6.932 -8.634 1.00 88.06 96 GLY A CA 1
ATOM 736 C C . GLY A 1 96 ? 13.764 -8.165 -8.341 1.00 88.06 96 GLY A C 1
ATOM 737 O O . GLY A 1 96 ? 14.031 -8.934 -9.258 1.00 88.06 96 GLY A O 1
ATOM 738 N N . THR A 1 97 ? 14.203 -8.383 -7.096 1.00 90.88 97 THR A N 1
ATOM 739 C CA . THR A 1 97 ? 14.994 -9.576 -6.740 1.00 90.88 97 THR A CA 1
ATOM 740 C C . THR A 1 97 ? 14.154 -10.825 -6.483 1.00 90.88 97 THR A C 1
ATOM 742 O O . THR A 1 97 ? 14.706 -11.920 -6.482 1.00 90.88 97 THR A O 1
ATOM 745 N N . TYR A 1 98 ? 12.857 -10.668 -6.215 1.00 91.38 98 TYR A N 1
ATOM 746 C CA . TYR A 1 98 ? 11.928 -11.753 -5.901 1.00 91.38 98 TYR A CA 1
ATOM 747 C C . TYR A 1 98 ? 10.841 -11.806 -6.975 1.00 91.38 98 TYR A C 1
ATOM 749 O O . TYR A 1 98 ? 10.313 -10.764 -7.367 1.00 91.38 98 TYR A O 1
ATOM 757 N N . ASP A 1 99 ? 10.510 -13.002 -7.452 1.00 89.81 99 ASP A N 1
ATOM 758 C CA . ASP A 1 99 ? 9.597 -13.231 -8.577 1.00 89.81 99 ASP A CA 1
ATOM 759 C C . ASP A 1 99 ? 8.293 -13.948 -8.182 1.00 89.81 99 ASP A C 1
ATOM 761 O O . ASP A 1 99 ? 7.385 -14.073 -9.003 1.00 89.81 99 ASP A O 1
ATOM 765 N N . ASP A 1 100 ? 8.155 -14.357 -6.919 1.00 92.62 100 ASP A N 1
ATOM 766 C CA . ASP A 1 100 ? 7.007 -15.095 -6.381 1.00 92.62 100 ASP A CA 1
ATOM 767 C C . ASP A 1 100 ? 5.952 -14.203 -5.693 1.00 92.62 100 ASP A C 1
ATOM 769 O O . ASP A 1 100 ? 5.086 -14.678 -4.950 1.00 92.62 100 ASP A O 1
ATOM 773 N N . GLY A 1 101 ? 5.992 -12.895 -5.952 1.00 95.81 101 GLY A N 1
ATOM 774 C CA . GLY A 1 101 ? 5.175 -11.917 -5.246 1.00 95.81 101 GLY A CA 1
ATOM 775 C C . GLY A 1 101 ? 5.096 -10.553 -5.923 1.00 95.81 101 GLY A C 1
ATOM 776 O O . GLY A 1 101 ? 5.321 -10.397 -7.122 1.00 95.81 101 GLY A O 1
ATOM 777 N N . PHE A 1 102 ? 4.735 -9.546 -5.135 1.00 97.75 102 PHE A N 1
ATOM 778 C CA . PHE A 1 102 ? 4.668 -8.152 -5.563 1.00 97.75 102 PHE A CA 1
ATOM 779 C C . PHE A 1 102 ? 5.217 -7.223 -4.487 1.00 97.75 102 PHE A C 1
ATOM 781 O O . PHE A 1 102 ? 5.412 -7.606 -3.333 1.00 97.75 102 PHE A O 1
ATOM 788 N N . TYR A 1 103 ? 5.441 -5.972 -4.864 1.00 97.88 103 TYR A N 1
ATOM 789 C CA . TYR A 1 103 ? 5.969 -4.954 -3.974 1.00 97.88 103 TYR A CA 1
ATOM 790 C C . TYR A 1 103 ? 4.915 -3.894 -3.673 1.00 97.88 103 TYR A C 1
ATOM 792 O O . TYR A 1 103 ? 4.118 -3.530 -4.536 1.00 97.88 103 TYR A O 1
ATOM 800 N N . ILE A 1 104 ? 4.929 -3.361 -2.454 1.00 96.69 104 ILE A N 1
ATOM 801 C CA . ILE A 1 104 ? 4.187 -2.156 -2.087 1.00 96.69 104 ILE A CA 1
ATOM 802 C C . ILE A 1 104 ? 5.209 -1.066 -1.784 1.00 96.69 104 ILE A C 1
ATOM 804 O O . ILE A 1 104 ? 5.981 -1.159 -0.826 1.00 96.69 104 ILE A O 1
ATOM 808 N N . VAL A 1 105 ? 5.206 -0.027 -2.613 1.00 95.06 105 VAL A N 1
ATOM 809 C CA . VAL A 1 105 ? 6.187 1.056 -2.575 1.00 95.06 105 VAL A CA 1
ATOM 810 C C . VAL A 1 105 ? 5.522 2.311 -2.004 1.00 95.06 105 VAL A C 1
ATOM 812 O O . VAL A 1 105 ? 4.590 2.836 -2.626 1.00 95.06 105 VAL A O 1
ATOM 815 N N . PRO A 1 106 ? 5.959 2.808 -0.832 1.00 92.25 106 PRO A N 1
ATOM 816 C CA . PRO A 1 106 ? 5.544 4.111 -0.338 1.00 92.25 106 PRO A CA 1
ATOM 817 C C . PRO A 1 106 ? 6.312 5.220 -1.051 1.00 92.25 106 PRO A C 1
ATOM 819 O O . PRO A 1 106 ? 7.483 5.065 -1.400 1.00 92.25 106 PRO A O 1
ATOM 822 N N . GLY A 1 107 ? 5.669 6.370 -1.198 1.00 89.50 107 GLY A N 1
ATOM 823 C CA . GLY A 1 107 ? 6.273 7.580 -1.735 1.00 89.50 107 GLY A CA 1
ATOM 824 C C . GLY A 1 107 ? 5.368 8.789 -1.568 1.00 89.50 107 GLY A C 1
ATOM 825 O O . GLY A 1 107 ? 4.411 8.781 -0.790 1.00 89.50 107 GLY A O 1
ATOM 826 N N . ILE A 1 108 ? 5.665 9.856 -2.303 1.00 82.69 108 ILE A N 1
ATOM 827 C CA . ILE A 1 108 ? 4.887 11.096 -2.246 1.00 82.69 108 ILE A CA 1
ATOM 828 C C . ILE A 1 108 ? 4.051 11.284 -3.500 1.00 82.69 108 ILE A C 1
ATOM 830 O O . ILE A 1 108 ? 4.567 11.413 -4.612 1.00 82.69 108 ILE A O 1
ATOM 834 N N . ARG A 1 109 ? 2.739 11.436 -3.308 1.00 75.81 109 ARG A N 1
ATOM 835 C CA . ARG A 1 109 ? 1.836 11.877 -4.369 1.00 75.81 109 ARG A CA 1
ATOM 836 C C . ARG A 1 109 ? 1.994 13.381 -4.580 1.00 75.81 109 ARG A C 1
ATOM 838 O O . ARG A 1 109 ? 1.570 14.192 -3.756 1.00 75.81 109 ARG A O 1
ATOM 845 N N . LYS A 1 110 ? 2.567 13.767 -5.723 1.00 65.00 110 LYS A N 1
ATOM 846 C CA . LYS A 1 110 ? 2.555 15.160 -6.194 1.00 65.00 110 LYS A CA 1
ATOM 847 C C . LYS A 1 110 ? 1.192 15.458 -6.821 1.00 65.00 110 LYS A C 1
ATOM 849 O O . LYS A 1 110 ? 0.784 14.804 -7.778 1.00 65.00 110 LYS A O 1
ATOM 854 N N . ARG A 1 111 ? 0.455 16.440 -6.295 1.00 56.91 111 ARG A N 1
ATOM 855 C CA . ARG A 1 111 ? -0.782 16.908 -6.939 1.00 56.91 111 ARG A CA 1
ATOM 856 C C . ARG A 1 111 ? -0.429 17.764 -8.154 1.00 56.91 111 ARG A C 1
ATOM 858 O O . ARG A 1 111 ? 0.328 18.715 -8.013 1.00 56.91 111 ARG A O 1
ATOM 865 N N . LYS A 1 112 ? -1.052 17.482 -9.308 1.00 46.91 112 LYS A N 1
ATOM 866 C CA . LYS A 1 112 ? -0.856 18.199 -10.590 1.00 46.91 112 LYS A CA 1
ATOM 867 C C . LYS A 1 112 ? -1.030 19.733 -10.536 1.00 46.91 112 LYS A C 1
ATOM 869 O O . LYS A 1 112 ? -0.648 20.393 -11.489 1.00 46.91 112 LYS A O 1
ATOM 874 N N . TRP A 1 113 ? -1.595 20.300 -9.465 1.00 42.75 113 TRP A N 1
ATOM 875 C CA . TRP A 1 113 ? -2.084 21.689 -9.440 1.00 42.75 113 TRP A CA 1
ATOM 876 C C . TRP A 1 113 ? -1.484 22.564 -8.325 1.00 42.75 113 TRP A C 1
ATOM 878 O O . TRP A 1 113 ? -1.828 23.735 -8.225 1.00 42.75 113 TRP A O 1
ATOM 888 N N . TYR A 1 114 ? -0.613 22.022 -7.466 1.00 40.72 114 TYR A N 1
ATOM 889 C CA . TYR A 1 114 ? 0.034 22.783 -6.390 1.00 40.72 114 TYR A CA 1
ATOM 890 C C . TYR A 1 114 ? 1.466 22.281 -6.176 1.00 40.72 114 TYR A C 1
ATOM 892 O O . TYR A 1 114 ? 1.682 21.251 -5.545 1.00 40.72 114 TYR A O 1
ATOM 900 N N . GLU A 1 115 ? 2.446 23.053 -6.644 1.00 39.81 115 GLU A N 1
ATOM 901 C CA . GLU A 1 115 ? 3.888 22.806 -6.457 1.00 39.81 115 GLU A CA 1
ATOM 902 C C . GLU A 1 115 ? 4.392 23.130 -5.039 1.00 39.81 115 GLU A C 1
ATOM 904 O O . GLU A 1 115 ? 5.574 22.987 -4.739 1.00 39.81 115 GLU A O 1
ATOM 909 N N . ARG A 1 116 ? 3.518 23.568 -4.124 1.00 47.31 116 ARG A N 1
ATOM 910 C CA . ARG A 1 116 ? 3.934 23.847 -2.745 1.00 47.31 116 ARG A CA 1
ATOM 911 C C . ARG A 1 116 ? 4.111 22.536 -1.978 1.00 47.31 116 ARG A C 1
ATOM 913 O O . ARG A 1 116 ? 3.137 21.834 -1.714 1.00 47.31 116 ARG A O 1
ATOM 920 N N . GLU A 1 117 ? 5.339 22.281 -1.524 1.00 50.34 117 GLU A N 1
ATOM 921 C CA . GLU A 1 117 ? 5.771 21.122 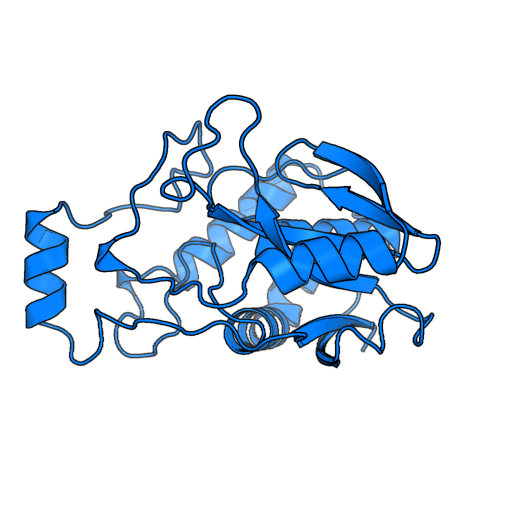-0.717 1.00 50.34 117 GLU A CA 1
ATOM 922 C C . GLU A 1 117 ? 4.871 20.786 0.486 1.00 50.34 117 GLU A C 1
ATOM 924 O O . GLU A 1 117 ? 4.858 19.642 0.943 1.00 50.34 117 GLU A O 1
ATOM 929 N N . ARG A 1 118 ? 4.102 21.768 0.979 1.00 49.06 118 ARG A N 1
ATOM 930 C CA . ARG A 1 118 ? 3.192 21.656 2.129 1.00 49.06 118 ARG A CA 1
ATOM 931 C C . ARG A 1 118 ? 1.969 20.752 1.910 1.00 49.06 118 ARG A C 1
ATOM 933 O O . ARG A 1 118 ? 1.345 20.392 2.899 1.00 49.06 118 ARG A O 1
ATOM 940 N N . ASN A 1 119 ? 1.627 20.389 0.669 1.00 52.34 119 ASN A N 1
ATOM 941 C CA . ASN A 1 119 ? 0.441 19.569 0.347 1.00 52.34 119 ASN A CA 1
ATOM 942 C C . ASN A 1 119 ? 0.782 18.179 -0.227 1.00 52.34 119 ASN A C 1
ATOM 944 O O . ASN A 1 119 ? -0.067 17.535 -0.843 1.00 52.34 119 ASN A O 1
ATOM 948 N N . ALA A 1 120 ? 2.027 17.732 -0.068 1.00 62.16 120 ALA A N 1
ATOM 949 C CA . ALA A 1 120 ? 2.444 16.376 -0.397 1.00 62.16 120 ALA A CA 1
ATOM 950 C C . ALA A 1 120 ? 1.806 15.370 0.574 1.00 62.16 120 ALA A C 1
ATOM 952 O O . ALA A 1 120 ? 1.988 15.491 1.784 1.00 62.16 120 ALA A O 1
ATOM 953 N N . SER A 1 121 ? 1.086 14.380 0.044 1.00 73.44 121 SER A N 1
ATOM 954 C CA . SER A 1 121 ? 0.524 13.281 0.833 1.00 73.44 121 SER A CA 1
ATOM 955 C C . SER A 1 121 ? 1.347 12.013 0.631 1.00 73.44 121 SER A C 1
ATOM 957 O O . SER A 1 121 ? 1.806 11.737 -0.485 1.00 73.44 121 SER A O 1
ATOM 959 N N . LEU A 1 122 ? 1.508 11.242 1.705 1.00 80.56 122 LEU A N 1
ATOM 960 C CA . LEU A 1 122 ? 1.999 9.874 1.609 1.00 80.56 122 LEU A CA 1
ATOM 961 C C . LEU A 1 122 ? 1.078 9.075 0.683 1.00 80.56 122 LEU A C 1
ATOM 963 O O . LEU A 1 122 ? -0.138 9.272 0.672 1.00 80.56 122 LEU A O 1
ATOM 967 N N . HIS A 1 123 ? 1.665 8.204 -0.124 1.00 87.19 123 HIS A N 1
ATOM 968 C CA . HIS A 1 123 ? 0.923 7.351 -1.034 1.00 87.19 123 HIS A CA 1
ATOM 969 C C . HIS A 1 123 ? 1.624 6.015 -1.215 1.00 87.19 123 HIS A C 1
ATOM 971 O O . HIS A 1 123 ? 2.851 5.958 -1.236 1.00 87.19 123 HIS A O 1
ATOM 977 N N . TRP A 1 124 ? 0.832 4.962 -1.371 1.00 91.75 124 TRP A N 1
ATOM 978 C CA . TRP A 1 124 ? 1.298 3.592 -1.538 1.00 91.75 124 TRP A CA 1
ATOM 979 C C . TRP A 1 124 ? 0.868 3.085 -2.915 1.00 91.75 124 TRP A C 1
ATOM 981 O O . TRP A 1 124 ? -0.282 3.277 -3.311 1.00 91.75 124 TRP A O 1
ATOM 991 N N . MET A 1 125 ? 1.785 2.456 -3.647 1.00 94.94 125 MET A N 1
ATOM 992 C CA . MET A 1 125 ? 1.511 1.853 -4.955 1.00 94.94 125 MET A CA 1
ATOM 993 C C . MET A 1 125 ? 1.955 0.397 -4.976 1.00 94.94 125 MET A C 1
ATOM 995 O O . MET A 1 125 ? 2.929 0.036 -4.317 1.00 94.94 125 MET A O 1
ATOM 999 N N . THR A 1 126 ? 1.268 -0.425 -5.761 1.00 97.56 126 THR A N 1
ATOM 1000 C CA . THR A 1 126 ? 1.734 -1.778 -6.078 1.00 97.56 126 THR A CA 1
ATOM 1001 C C . THR A 1 126 ? 2.759 -1.692 -7.200 1.00 97.56 126 THR A C 1
ATOM 1003 O O . THR A 1 126 ? 2.483 -1.036 -8.200 1.00 97.56 126 THR A O 1
ATOM 1006 N N . ALA A 1 127 ? 3.891 -2.378 -7.085 1.00 97.56 127 ALA A N 1
ATOM 1007 C CA . ALA A 1 127 ? 4.827 -2.601 -8.182 1.00 97.56 127 ALA A CA 1
ATOM 1008 C C . ALA A 1 127 ? 4.978 -4.107 -8.440 1.00 97.56 127 ALA A C 1
ATOM 1010 O O . ALA A 1 127 ? 5.148 -4.895 -7.507 1.00 97.56 127 ALA A O 1
ATOM 1011 N N . LEU A 1 128 ? 4.889 -4.499 -9.707 1.00 96.56 128 LEU A N 1
ATOM 1012 C CA . LEU A 1 128 ? 5.027 -5.873 -10.181 1.00 96.56 128 LEU A CA 1
ATOM 1013 C C . LEU A 1 128 ? 6.410 -6.088 -10.806 1.00 96.56 128 LEU A C 1
ATOM 1015 O O . LEU A 1 128 ? 7.075 -5.142 -11.231 1.00 96.56 128 LEU A O 1
ATOM 1019 N N . ILE A 1 129 ? 6.829 -7.352 -10.887 1.00 93.38 129 ILE A N 1
ATOM 1020 C CA . ILE A 1 129 ? 8.144 -7.750 -11.413 1.00 93.38 129 ILE A CA 1
ATOM 1021 C C . ILE A 1 129 ? 8.343 -7.382 -12.894 1.00 93.38 129 ILE A C 1
ATOM 1023 O O . ILE A 1 129 ? 9.463 -7.156 -13.341 1.00 93.38 129 ILE A O 1
ATOM 1027 N N . ASP A 1 130 ? 7.249 -7.269 -13.648 1.00 92.94 130 ASP A N 1
ATOM 1028 C CA . ASP A 1 130 ? 7.231 -6.886 -15.064 1.00 92.94 130 ASP A CA 1
ATOM 1029 C C . ASP A 1 130 ? 7.296 -5.358 -15.289 1.00 92.94 130 ASP A C 1
ATOM 1031 O O . ASP A 1 130 ? 7.167 -4.875 -16.417 1.00 92.94 130 ASP A O 1
ATOM 1035 N N . GLY A 1 131 ? 7.495 -4.584 -14.217 1.00 93.25 131 GLY A N 1
ATOM 1036 C CA . GLY A 1 131 ? 7.599 -3.126 -14.248 1.00 93.25 131 GLY A CA 1
ATOM 1037 C C . GLY A 1 131 ? 6.257 -2.396 -14.262 1.00 93.25 131 GLY A C 1
ATOM 1038 O O . GLY A 1 131 ? 6.247 -1.161 -14.287 1.00 93.25 131 GLY A O 1
ATOM 1039 N N . ARG A 1 132 ? 5.121 -3.108 -14.233 1.00 96.44 132 ARG A N 1
ATOM 1040 C CA . ARG A 1 132 ? 3.813 -2.475 -14.040 1.00 96.44 132 ARG A CA 1
ATOM 1041 C C . ARG A 1 132 ? 3.672 -1.954 -12.616 1.00 96.44 132 ARG A C 1
ATOM 1043 O O . ARG A 1 132 ? 4.017 -2.619 -11.641 1.00 96.44 132 ARG A O 1
ATOM 1050 N N . VAL A 1 133 ? 3.098 -0.766 -12.503 1.00 97.31 133 VAL A N 1
ATOM 1051 C CA . VAL A 1 133 ? 2.784 -0.088 -11.251 1.00 97.31 133 VAL A CA 1
ATOM 1052 C C . VAL A 1 133 ? 1.302 0.243 -11.228 1.00 97.31 133 VAL A C 1
ATOM 1054 O O . VAL A 1 133 ? 0.794 0.955 -12.097 1.00 97.31 133 VAL A O 1
ATOM 1057 N N . LEU A 1 134 ? 0.612 -0.269 -10.212 1.00 97.00 134 LEU A N 1
ATOM 1058 C CA . LEU A 1 134 ? -0.823 -0.100 -10.027 1.00 97.00 134 LEU A CA 1
ATOM 1059 C C . LEU A 1 134 ? -1.064 0.997 -8.993 1.00 97.00 134 LEU A C 1
ATOM 1061 O O . LEU A 1 134 ? -0.666 0.894 -7.829 1.00 97.00 134 LEU A O 1
ATOM 1065 N N . ASN A 1 135 ? -1.720 2.066 -9.432 1.00 93.94 135 ASN A N 1
ATOM 1066 C CA . ASN A 1 135 ? -2.001 3.233 -8.616 1.00 93.94 135 ASN A CA 1
ATOM 1067 C C . ASN A 1 135 ? -3.501 3.327 -8.320 1.00 93.94 135 ASN A C 1
ATOM 1069 O O . ASN A 1 135 ? -4.296 3.809 -9.134 1.00 93.94 135 ASN A O 1
ATOM 1073 N N . SER A 1 136 ? -3.870 2.908 -7.112 1.00 90.75 136 SER A N 1
ATOM 1074 C CA . SER A 1 136 ? -5.250 2.895 -6.628 1.00 90.75 136 SER A CA 1
ATOM 1075 C C . SER A 1 136 ? -5.864 4.291 -6.488 1.00 90.75 136 SER A C 1
ATOM 1077 O O . SER A 1 136 ? -7.076 4.424 -6.615 1.00 90.75 136 SER A O 1
ATOM 1079 N N . ALA A 1 137 ? -5.071 5.356 -6.321 1.00 84.69 137 ALA A N 1
ATOM 1080 C CA . ALA A 1 137 ? -5.594 6.721 -6.179 1.00 84.69 137 ALA A CA 1
ATOM 1081 C C . ALA A 1 137 ? -6.254 7.284 -7.444 1.00 84.69 137 ALA A C 1
ATOM 1083 O O . ALA A 1 137 ? -6.934 8.309 -7.362 1.00 84.69 137 ALA A O 1
ATOM 1084 N N . TYR A 1 138 ? -5.997 6.669 -8.598 1.00 85.38 138 TYR A N 1
ATOM 1085 C CA . TYR A 1 138 ? -6.547 7.080 -9.888 1.00 85.38 138 TYR A CA 1
ATOM 1086 C C . TYR A 1 138 ? -7.070 5.898 -10.714 1.00 85.38 138 TYR A C 1
ATOM 1088 O O . TYR A 1 138 ? -7.442 6.099 -11.865 1.00 85.38 138 TYR A O 1
ATOM 1096 N N . ALA A 1 139 ? -7.052 4.681 -10.156 1.00 90.31 139 ALA A N 1
ATOM 1097 C CA . ALA A 1 139 ? -7.290 3.435 -10.885 1.00 90.31 139 ALA A CA 1
ATOM 1098 C C . ALA A 1 139 ? -6.479 3.339 -12.191 1.00 90.31 139 ALA A C 1
ATOM 1100 O O . ALA A 1 139 ? -7.000 2.965 -13.241 1.00 90.31 139 ALA A O 1
ATOM 1101 N N . THR A 1 140 ? -5.194 3.701 -12.132 1.00 93.19 140 THR A N 1
ATOM 1102 C CA . THR A 1 140 ? -4.304 3.711 -13.302 1.00 93.19 140 THR A CA 1
ATOM 1103 C C . THR A 1 140 ? -3.208 2.669 -13.184 1.00 93.19 140 THR A C 1
ATOM 1105 O O . THR A 1 140 ? -2.631 2.489 -12.111 1.00 93.19 140 THR A O 1
ATOM 1108 N N . GLU A 1 141 ? -2.872 2.056 -14.312 1.00 96.19 141 GLU A N 1
ATOM 1109 C CA . GLU A 1 141 ? -1.653 1.275 -14.495 1.00 96.19 141 GLU A CA 1
ATOM 1110 C C . GLU A 1 141 ? -0.663 2.129 -15.282 1.00 96.19 141 GLU A C 1
ATOM 1112 O O . GLU A 1 141 ? -1.031 2.818 -16.236 1.00 96.19 141 GLU A O 1
ATOM 1117 N N . GLN A 1 142 ? 0.592 2.107 -14.856 1.00 94.94 142 GLN A N 1
ATOM 1118 C CA . GLN A 1 142 ? 1.700 2.741 -15.555 1.00 94.94 142 GLN A CA 1
ATOM 1119 C C . GLN A 1 142 ? 2.920 1.829 -15.484 1.00 94.94 142 GLN A C 1
ATOM 1121 O O . GLN A 1 142 ? 3.043 1.042 -14.552 1.00 94.94 142 GLN A O 1
ATOM 1126 N N . HIS A 1 143 ? 3.839 1.948 -16.435 1.00 96.31 143 HIS A N 1
ATOM 1127 C CA . HIS A 1 143 ? 5.150 1.322 -16.303 1.00 96.31 143 HIS A CA 1
ATOM 1128 C C . HIS A 1 143 ? 6.108 2.299 -15.631 1.00 96.31 143 HIS A C 1
ATOM 1130 O O . HIS A 1 143 ? 6.166 3.463 -16.025 1.00 96.31 143 HIS A O 1
ATOM 1136 N N . MET A 1 144 ? 6.843 1.828 -14.626 1.00 95.50 144 MET A N 1
ATOM 1137 C CA . MET A 1 144 ? 7.927 2.586 -14.005 1.00 95.50 144 MET A CA 1
ATOM 1138 C C . MET A 1 144 ? 9.193 1.742 -13.992 1.00 95.50 144 MET A C 1
ATOM 1140 O O . MET A 1 144 ? 9.178 0.554 -13.676 1.00 95.50 144 MET A O 1
ATOM 1144 N N . THR A 1 145 ? 10.305 2.382 -14.310 1.00 94.50 145 THR A N 1
ATOM 1145 C CA . THR A 1 145 ? 11.645 1.840 -14.112 1.00 94.50 145 THR A CA 1
ATOM 1146 C C . THR A 1 145 ? 11.980 1.749 -12.622 1.00 94.50 145 THR A C 1
ATOM 1148 O O . THR A 1 145 ? 11.395 2.445 -11.787 1.00 94.50 145 THR A O 1
ATOM 1151 N N . LEU A 1 146 ? 12.983 0.932 -12.281 1.00 92.75 146 LEU A N 1
ATOM 1152 C CA . LEU A 1 146 ? 13.512 0.856 -10.916 1.00 92.75 146 LEU A CA 1
ATOM 1153 C C . LEU A 1 146 ? 13.929 2.240 -10.391 1.00 92.75 146 LEU A C 1
ATOM 1155 O O . LEU A 1 146 ? 13.549 2.616 -9.287 1.00 92.75 146 LEU A O 1
ATOM 1159 N N . ALA A 1 147 ? 14.618 3.032 -11.216 1.00 92.69 147 ALA A N 1
ATOM 1160 C CA . ALA A 1 147 ? 15.050 4.381 -10.854 1.00 92.69 147 ALA A CA 1
ATOM 1161 C C . ALA A 1 147 ? 13.870 5.327 -10.555 1.00 92.69 147 ALA A C 1
ATOM 1163 O O . ALA A 1 147 ? 13.956 6.173 -9.666 1.00 92.69 147 ALA A O 1
ATOM 1164 N N . GLU A 1 148 ? 12.746 5.191 -11.266 1.00 94.38 148 GLU A N 1
ATOM 1165 C CA . GLU A 1 148 ? 11.540 5.981 -10.995 1.00 94.38 148 GLU A CA 1
ATOM 1166 C C . GLU A 1 148 ? 10.856 5.564 -9.688 1.00 94.38 148 GLU A C 1
ATOM 1168 O O . GLU A 1 148 ? 10.350 6.424 -8.964 1.00 94.38 148 GLU A O 1
ATOM 1173 N N . LEU A 1 149 ? 10.854 4.267 -9.359 1.00 93.88 149 LEU A N 1
ATOM 1174 C CA . LEU A 1 149 ? 10.349 3.760 -8.079 1.00 93.88 149 LEU A CA 1
ATOM 1175 C C . LEU A 1 149 ? 11.236 4.198 -6.905 1.00 93.88 149 LEU A C 1
ATOM 1177 O O . LEU A 1 149 ? 10.716 4.639 -5.879 1.00 93.88 149 LEU A O 1
ATOM 1181 N N . GLU A 1 150 ? 12.558 4.154 -7.074 1.00 92.56 150 GLU A N 1
ATOM 1182 C CA . GLU A 1 150 ? 13.526 4.680 -6.108 1.00 92.56 150 GLU A CA 1
ATOM 1183 C C . GLU A 1 150 ? 13.323 6.177 -5.880 1.00 92.56 150 GLU A C 1
ATOM 1185 O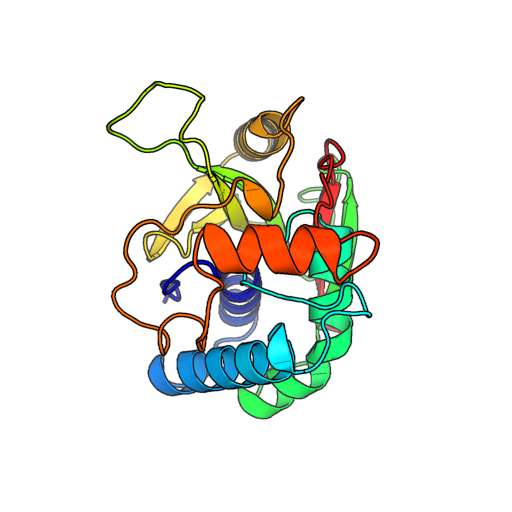 O . GLU A 1 150 ? 13.179 6.608 -4.739 1.00 92.56 150 GLU A O 1
ATOM 1190 N N . ALA A 1 151 ? 13.200 6.969 -6.950 1.00 91.12 151 ALA A N 1
ATOM 1191 C CA . ALA A 1 151 ? 12.934 8.402 -6.847 1.00 91.12 151 ALA A CA 1
ATOM 1192 C C . ALA A 1 151 ? 11.578 8.706 -6.184 1.00 91.12 151 ALA A C 1
ATOM 1194 O O . ALA A 1 151 ? 11.450 9.680 -5.434 1.00 91.12 151 ALA A O 1
ATOM 1195 N N . PHE A 1 152 ? 10.555 7.885 -6.443 1.00 91.25 152 PHE A N 1
ATOM 1196 C CA . PHE A 1 152 ? 9.253 8.002 -5.789 1.00 91.25 152 PHE A CA 1
ATOM 1197 C C . PHE A 1 152 ? 9.347 7.758 -4.275 1.00 91.25 152 PHE A C 1
ATOM 1199 O O . PHE A 1 152 ? 8.746 8.513 -3.505 1.00 91.25 152 PHE A O 1
ATOM 1206 N N . ASN A 1 153 ? 10.127 6.764 -3.845 1.00 92.12 153 ASN A N 1
ATOM 1207 C CA . ASN A 1 153 ? 10.360 6.459 -2.433 1.00 92.12 153 ASN A CA 1
ATOM 1208 C C . ASN A 1 153 ? 11.267 7.485 -1.745 1.00 92.12 153 ASN A C 1
ATOM 1210 O O . ASN A 1 153 ? 10.927 7.983 -0.674 1.00 92.12 153 ASN A O 1
ATOM 1214 N N . ASP A 1 154 ? 12.368 7.885 -2.386 1.00 89.25 154 ASP A N 1
ATOM 1215 C CA . ASP A 1 154 ? 13.286 8.908 -1.875 1.00 89.25 154 ASP A CA 1
ATOM 1216 C C . ASP A 1 154 ? 12.582 10.270 -1.712 1.00 89.25 154 ASP A C 1
ATOM 1218 O O . ASP A 1 154 ? 13.005 11.105 -0.915 1.00 89.25 154 ASP A O 1
ATOM 1222 N N . ALA A 1 155 ? 11.436 10.508 -2.361 1.00 85.75 155 ALA A N 1
ATOM 1223 C CA . ALA A 1 155 ? 10.624 11.699 -2.102 1.00 85.75 155 ALA A CA 1
ATOM 1224 C C . ALA A 1 155 ? 10.087 11.789 -0.654 1.00 85.75 155 ALA A C 1
ATOM 1226 O O . ALA A 1 155 ? 9.647 12.868 -0.234 1.00 85.75 155 ALA A O 1
ATOM 1227 N N . LEU A 1 156 ? 10.120 10.690 0.112 1.00 81.38 156 LEU A N 1
ATOM 1228 C CA . LEU A 1 156 ? 9.800 10.643 1.544 1.00 81.38 156 LEU A CA 1
ATOM 1229 C C . LEU A 1 156 ? 10.902 11.240 2.427 1.00 81.38 156 LEU A C 1
ATOM 1231 O O . LEU A 1 156 ? 10.650 11.519 3.600 1.00 81.38 156 LEU A O 1
ATOM 1235 N N . LEU A 1 157 ? 12.105 11.457 1.886 1.00 77.06 157 LEU A N 1
ATOM 1236 C CA . LEU A 1 157 ? 13.257 11.943 2.640 1.00 77.06 157 LEU A CA 1
ATOM 1237 C C . LEU A 1 157 ? 12.941 13.229 3.408 1.00 77.06 157 LEU A C 1
ATOM 1239 O O . LEU A 1 157 ? 12.378 14.185 2.873 1.00 77.06 157 LEU A O 1
ATOM 1243 N N . ASN A 1 158 ? 13.347 13.246 4.681 1.00 69.38 158 ASN A N 1
ATOM 1244 C CA . ASN A 1 158 ? 13.177 14.360 5.619 1.00 69.38 158 ASN A CA 1
ATOM 1245 C C . ASN A 1 158 ? 11.721 14.789 5.865 1.00 69.38 158 ASN A C 1
ATOM 1247 O O . ASN A 1 158 ? 11.479 15.838 6.469 1.00 69.38 158 ASN A O 1
ATOM 1251 N N . ARG A 1 159 ? 10.740 13.984 5.439 1.00 72.19 159 ARG A N 1
ATOM 1252 C CA . ARG A 1 159 ? 9.333 14.233 5.742 1.00 72.19 159 ARG A CA 1
ATOM 1253 C C . ARG A 1 159 ? 8.966 13.593 7.068 1.00 72.19 159 ARG A C 1
ATOM 1255 O O . ARG A 1 159 ? 9.422 12.510 7.423 1.00 72.19 159 ARG A O 1
ATOM 1262 N N . ARG A 1 160 ? 8.118 14.298 7.807 1.00 68.19 160 ARG A N 1
ATOM 1263 C CA . ARG A 1 160 ? 7.510 13.809 9.040 1.00 68.19 160 ARG A CA 1
ATOM 1264 C C . ARG A 1 160 ? 6.016 13.775 8.842 1.00 68.19 160 ARG A C 1
ATOM 1266 O O . ARG A 1 160 ? 5.437 14.749 8.360 1.00 68.19 160 ARG A O 1
ATOM 1273 N N . PHE A 1 161 ? 5.412 12.677 9.256 1.00 66.25 161 PHE A N 1
ATOM 1274 C CA . PHE A 1 161 ? 3.970 12.528 9.259 1.00 66.25 161 PHE A CA 1
ATOM 1275 C C . PHE A 1 161 ? 3.495 12.551 10.704 1.00 66.25 161 PHE A C 1
ATOM 1277 O O . PHE A 1 161 ? 4.147 11.996 11.591 1.00 66.25 161 PHE A O 1
ATOM 1284 N N . SER A 1 162 ? 2.397 13.252 10.968 1.00 57.47 162 SER A N 1
ATOM 1285 C CA . SER A 1 162 ? 1.813 13.285 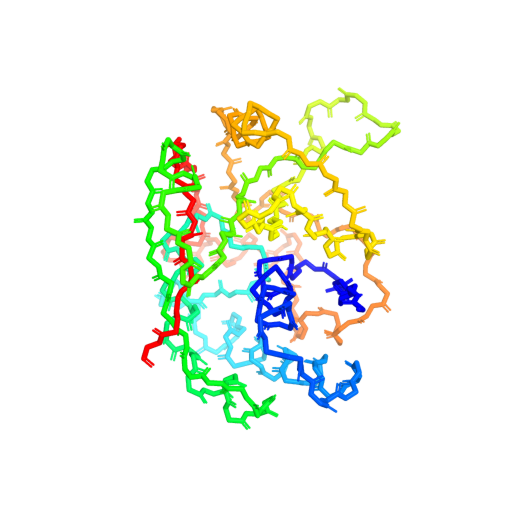12.301 1.00 57.47 162 SER A CA 1
ATOM 1286 C C . SER A 1 162 ? 0.297 13.294 12.228 1.00 57.47 162 SER A C 1
ATOM 1288 O O . SER A 1 162 ? -0.306 13.988 11.408 1.00 57.47 162 SER A O 1
ATOM 1290 N N . TRP A 1 163 ? -0.306 12.540 13.140 1.00 56.03 163 TRP A N 1
ATOM 1291 C CA . TRP A 1 163 ? -1.751 12.472 13.311 1.00 56.03 163 TRP A CA 1
ATOM 1292 C C . TRP A 1 163 ? -2.406 13.843 13.581 1.00 56.03 163 TRP A C 1
ATOM 1294 O O . TRP A 1 163 ? -3.428 14.127 12.959 1.00 56.03 163 TRP A O 1
ATOM 1304 N N . PRO A 1 164 ? -1.838 14.751 14.410 1.00 50.50 164 PRO A N 1
ATOM 1305 C CA . PRO A 1 164 ? -2.470 16.045 14.703 1.00 50.50 164 PRO A CA 1
ATOM 1306 C C . PRO A 1 164 ? -2.468 17.044 13.536 1.00 50.50 164 PRO A C 1
ATOM 1308 O O . PRO A 1 164 ? -3.280 17.968 13.513 1.00 50.50 164 PRO A O 1
ATOM 1311 N N . LEU A 1 165 ? -1.540 16.900 12.582 1.00 50.44 165 LEU A N 1
ATOM 1312 C CA . LEU A 1 165 ? -1.442 17.779 11.407 1.00 50.44 165 LEU A CA 1
ATOM 1313 C C . LEU A 1 165 ? -2.227 17.246 10.208 1.00 50.44 165 LEU A C 1
ATOM 1315 O O . LEU A 1 165 ? -2.324 17.920 9.179 1.00 50.44 165 LEU A O 1
ATOM 1319 N N . TRP A 1 166 ? -2.796 16.052 10.341 1.00 50.81 166 TRP A N 1
ATOM 1320 C CA . TRP A 1 166 ? -3.577 15.433 9.297 1.00 50.81 166 TRP A CA 1
ATOM 1321 C C . TRP A 1 166 ? -4.926 16.142 9.151 1.00 50.81 166 TRP A C 1
ATOM 1323 O O . TRP A 1 166 ? -5.729 16.224 10.081 1.00 50.81 166 TRP A O 1
ATOM 1333 N N . ARG A 1 167 ? -5.176 16.688 7.959 1.00 47.12 167 ARG A N 1
ATOM 1334 C CA . ARG A 1 167 ? -6.478 17.226 7.562 1.00 47.12 167 ARG A CA 1
ATOM 1335 C C . ARG A 1 167 ? -7.026 16.374 6.436 1.00 47.12 167 ARG A C 1
ATOM 1337 O O . ARG A 1 167 ? -6.381 16.257 5.395 1.00 47.12 167 ARG A O 1
ATOM 1344 N N . ARG A 1 168 ? -8.252 15.872 6.609 1.00 48.09 168 ARG A N 1
ATOM 1345 C CA . ARG A 1 168 ? -9.006 15.278 5.503 1.00 48.09 168 ARG A CA 1
ATOM 1346 C C . ARG A 1 168 ? -9.125 16.274 4.364 1.00 48.09 168 ARG A C 1
ATOM 1348 O O . ARG A 1 168 ? -9.462 17.439 4.573 1.00 48.09 168 ARG A O 1
ATOM 1355 N N . GLN A 1 169 ? -8.911 15.788 3.152 1.00 47.12 169 GLN A N 1
ATOM 1356 C CA . GLN A 1 169 ? -9.380 16.467 1.957 1.00 47.12 169 GLN A CA 1
ATOM 1357 C C . GLN A 1 169 ? -10.531 15.639 1.383 1.00 47.12 169 GLN A C 1
ATOM 1359 O O . GLN A 1 169 ? -10.286 14.591 0.803 1.00 47.12 169 GLN A O 1
ATOM 1364 N N . ASN A 1 170 ? -11.753 16.120 1.648 1.00 38.47 170 ASN A N 1
ATOM 1365 C CA . ASN A 1 170 ? -13.081 15.730 1.145 1.00 38.47 170 ASN A CA 1
ATOM 1366 C C . ASN A 1 170 ? -13.194 14.328 0.505 1.00 38.47 170 ASN A C 1
ATOM 1368 O O . ASN A 1 170 ? -12.828 14.140 -0.656 1.00 38.47 170 ASN A O 1
ATOM 1372 N N . SER A 1 171 ? -13.746 13.373 1.262 1.00 49.31 171 SER A N 1
ATOM 1373 C CA . SER A 1 171 ? -14.152 12.033 0.815 1.00 49.31 171 SER A CA 1
ATOM 1374 C C . SER A 1 171 ? -15.508 12.059 0.092 1.00 49.31 171 SER A C 1
ATOM 1376 O O . SER A 1 171 ? -16.352 12.893 0.405 1.00 49.31 171 SER A O 1
ATOM 1378 N N . TYR A 1 172 ? -15.720 11.134 -0.856 1.00 47.97 172 TYR A N 1
ATOM 1379 C CA . TYR A 1 172 ? -17.050 10.814 -1.422 1.00 47.97 172 TYR A CA 1
ATOM 1380 C C . TYR A 1 172 ? -17.451 9.343 -1.183 1.00 47.97 172 TYR A C 1
ATOM 1382 O O . TYR A 1 172 ? -18.234 8.766 -1.927 1.00 47.97 172 TYR A O 1
ATOM 1390 N N . ASP A 1 173 ? -16.926 8.826 -0.069 1.00 50.38 173 ASP A N 1
ATOM 1391 C CA . ASP A 1 173 ? -17.471 7.781 0.800 1.00 50.38 173 ASP A CA 1
ATOM 1392 C C . ASP A 1 173 ? -16.891 6.336 0.747 1.00 50.38 173 ASP A C 1
ATOM 1394 O O . ASP A 1 173 ? -16.841 5.685 -0.290 1.00 50.38 173 ASP A O 1
ATOM 1398 N N . LEU A 1 174 ? -16.462 5.857 1.928 1.00 52.94 174 LEU A N 1
ATOM 1399 C CA . LEU A 1 174 ? -16.185 4.471 2.363 1.00 52.94 174 LEU A CA 1
ATOM 1400 C C . LEU A 1 174 ? -16.652 4.395 3.846 1.00 52.94 174 LEU A C 1
ATOM 1402 O O . LEU A 1 174 ? -15.856 4.356 4.789 1.00 52.94 174 LEU A O 1
ATOM 1406 N N . SER A 1 175 ? -17.968 4.613 4.015 1.00 49.03 175 SER A N 1
ATOM 1407 C CA . SER A 1 175 ? -18.679 5.258 5.150 1.00 49.03 175 SER A CA 1
ATOM 1408 C C . SER A 1 175 ? -17.818 6.225 5.995 1.00 49.03 175 SER A C 1
ATOM 1410 O O . SER A 1 175 ? -17.697 6.062 7.209 1.00 49.03 175 SER A O 1
ATOM 1412 N N . ASP A 1 176 ? -17.158 7.160 5.302 1.00 55.41 176 ASP A N 1
ATOM 1413 C CA . ASP A 1 176 ? -16.224 8.227 5.675 1.00 55.41 176 ASP A CA 1
ATOM 1414 C C . ASP A 1 176 ? -15.115 7.813 6.652 1.00 55.41 176 ASP A C 1
ATOM 1416 O O . ASP A 1 176 ? -14.819 8.514 7.623 1.00 55.41 176 ASP A O 1
ATOM 1420 N N . GLU A 1 177 ? -14.484 6.664 6.390 1.00 51.91 177 GLU A N 1
ATOM 1421 C CA . GLU A 1 177 ? -13.500 5.961 7.243 1.00 51.91 177 GLU A CA 1
ATOM 1422 C C . GLU A 1 177 ? -14.036 5.622 8.657 1.00 51.91 177 GLU A C 1
ATOM 1424 O O . GLU A 1 177 ? -13.272 5.462 9.606 1.00 51.91 177 GLU A O 1
ATOM 1429 N N . ALA A 1 178 ? -15.366 5.545 8.789 1.00 47.88 178 ALA A N 1
ATOM 1430 C CA . ALA A 1 178 ? -16.177 5.022 9.895 1.00 47.88 178 ALA A CA 1
ATOM 1431 C C . ALA A 1 178 ? -16.214 5.763 11.274 1.00 47.88 178 ALA A C 1
ATOM 1433 O O . ALA A 1 178 ? -16.322 5.093 12.296 1.00 47.88 178 ALA A O 1
ATOM 1434 N N . VAL A 1 179 ? -16.160 7.118 11.273 1.00 46.31 179 VAL A N 1
ATOM 1435 C CA . VAL A 1 179 ? -16.721 8.217 12.159 1.00 46.31 179 VAL A CA 1
ATOM 1436 C C . VAL A 1 179 ? -16.914 7.987 13.695 1.00 46.31 179 VAL A C 1
ATOM 1438 O O . VAL A 1 179 ? -17.467 6.976 14.097 1.00 46.31 179 VAL A O 1
ATOM 1441 N N . SER A 1 180 ? -16.619 8.874 14.675 1.00 45.19 180 SER A N 1
ATOM 1442 C CA . SER A 1 180 ? -16.362 10.333 14.763 1.00 45.19 180 SER A CA 1
ATOM 1443 C C . SER A 1 180 ? -14.875 10.683 14.777 1.00 45.19 180 SER A C 1
ATOM 1445 O O . SER A 1 180 ? -14.122 10.215 15.632 1.00 45.19 180 SER A O 1
ATOM 1447 N N . VAL A 1 181 ? -14.454 11.531 13.835 1.00 49.88 181 VAL A N 1
ATOM 1448 C CA . VAL A 1 181 ? -13.134 12.154 13.910 1.00 49.88 181 VAL A CA 1
ATOM 1449 C C . VAL A 1 181 ? -13.241 13.309 14.902 1.00 49.88 181 VAL A C 1
ATOM 1451 O O . VAL A 1 181 ? -14.127 14.152 14.748 1.00 49.88 181 VAL A O 1
ATOM 1454 N N . PRO A 1 182 ? -12.341 13.380 15.885 1.00 48.38 182 PRO A N 1
ATOM 1455 C CA . PRO A 1 182 ? -12.283 14.494 16.806 1.00 48.38 182 PRO A CA 1
ATOM 1456 C C . PRO A 1 182 ? -12.170 15.809 16.008 1.00 48.38 182 PRO A C 1
ATOM 1458 O O . PRO A 1 182 ? -11.283 15.975 15.172 1.00 48.38 182 PRO A O 1
ATOM 1461 N N . THR A 1 183 ? -13.054 16.775 16.239 1.00 49.38 183 THR A N 1
ATOM 1462 C CA . THR A 1 183 ? -12.874 18.176 15.833 1.00 49.38 183 THR A CA 1
ATOM 1463 C C . THR A 1 183 ? -11.495 18.679 16.269 1.00 49.38 183 THR A C 1
ATOM 1465 O O . THR A 1 183 ? -10.878 18.128 17.174 1.00 49.38 183 THR A O 1
ATOM 1468 N N . SER A 1 184 ? -11.002 19.802 15.736 1.00 48.72 184 SER A N 1
ATOM 1469 C CA . SER A 1 184 ? -9.745 20.419 16.214 1.00 48.72 184 SER A CA 1
ATOM 1470 C C . SER A 1 184 ? -9.703 20.669 17.735 1.00 48.72 184 SER A C 1
ATOM 1472 O O . SER A 1 184 ? -8.635 20.927 18.294 1.00 48.72 184 SER A O 1
ATOM 1474 N N . ARG A 1 185 ? -10.867 20.673 18.398 1.00 51.78 185 ARG A N 1
ATOM 1475 C CA . ARG A 1 185 ? -11.015 20.726 19.853 1.00 51.78 185 ARG A CA 1
ATOM 1476 C C . ARG A 1 185 ? -10.881 19.339 20.480 1.00 51.78 185 ARG A C 1
ATOM 1478 O O . ARG A 1 185 ? -10.135 19.198 21.437 1.00 51.78 185 ARG A O 1
ATOM 1485 N N . GLU A 1 186 ? -11.550 18.333 19.934 1.00 54.97 186 GLU A N 1
ATOM 1486 C CA . GLU A 1 186 ? -11.459 16.958 20.426 1.00 54.97 186 GLU A CA 1
ATOM 1487 C C . GLU A 1 186 ? -10.085 16.327 20.112 1.00 54.97 186 GLU A C 1
ATOM 1489 O O . GLU A 1 186 ? -9.566 15.611 20.950 1.00 54.97 186 GLU A O 1
ATOM 1494 N N . MET A 1 187 ? -9.412 16.657 18.998 1.00 56.50 187 MET A N 1
ATOM 1495 C CA . MET A 1 187 ? -8.021 16.228 18.730 1.00 56.50 187 MET A CA 1
ATOM 1496 C C . MET A 1 187 ? -7.070 16.757 19.804 1.00 56.50 187 MET A C 1
ATOM 1498 O O . MET A 1 187 ? -6.189 16.037 20.261 1.00 56.50 187 MET A O 1
ATOM 1502 N N . ARG A 1 188 ? -7.264 18.017 20.220 1.00 58.47 188 ARG A N 1
ATOM 1503 C CA . ARG A 1 188 ? -6.495 18.630 21.311 1.00 58.47 188 ARG A CA 1
ATOM 1504 C C . ARG A 1 188 ? -6.818 18.002 22.660 1.00 58.47 188 ARG A C 1
ATOM 1506 O O . ARG A 1 188 ? -5.927 17.845 23.479 1.00 58.47 188 ARG A O 1
ATOM 1513 N N . GLN A 1 189 ? -8.077 17.643 22.888 1.00 57.59 189 GLN A N 1
ATOM 1514 C CA . GLN A 1 189 ? -8.484 16.932 24.095 1.00 57.59 189 GLN A CA 1
ATOM 1515 C C . GLN A 1 189 ? -7.837 15.538 24.155 1.00 57.59 189 GLN A C 1
ATOM 1517 O O . GLN A 1 189 ? -7.244 15.184 25.163 1.00 57.59 189 GLN A O 1
ATOM 1522 N N . LEU A 1 190 ? -7.832 14.799 23.047 1.00 55.72 190 LEU A N 1
ATOM 1523 C CA . LEU A 1 190 ? -7.202 13.480 22.960 1.00 55.72 190 LEU A CA 1
ATOM 1524 C C . LEU A 1 190 ? -5.678 13.515 23.058 1.00 55.72 190 LEU A C 1
ATOM 1526 O O . LEU A 1 190 ? -5.088 12.595 23.618 1.00 55.72 190 LEU A O 1
ATOM 1530 N N . GLU A 1 191 ? -5.041 14.574 22.551 1.00 59.62 191 GLU A N 1
ATOM 1531 C CA . GLU A 1 191 ? -3.613 14.823 22.771 1.00 59.62 191 GLU A CA 1
ATOM 1532 C C . GLU A 1 191 ? -3.275 14.940 24.262 1.00 59.62 191 GLU A C 1
ATOM 1534 O O . GLU A 1 191 ? -2.206 14.499 24.679 1.00 59.62 191 GLU A O 1
ATOM 1539 N N . ASN A 1 192 ? -4.202 15.470 25.063 1.00 60.28 192 ASN A N 1
ATOM 1540 C CA . ASN A 1 192 ? -4.046 15.570 26.511 1.00 60.28 192 ASN A CA 1
ATOM 1541 C C . ASN A 1 192 ? -4.419 14.268 27.243 1.00 60.28 192 ASN A C 1
ATOM 1543 O O . ASN A 1 192 ? -3.817 13.964 28.270 1.00 60.28 192 ASN A O 1
ATOM 1547 N N . ASP A 1 193 ? -5.396 13.512 26.732 1.00 54.25 193 ASP A N 1
ATOM 1548 C CA . ASP A 1 193 ? -5.976 12.353 27.425 1.00 54.25 193 ASP A CA 1
ATOM 1549 C C . ASP A 1 193 ? -5.223 11.035 27.174 1.00 54.25 193 ASP A C 1
ATOM 1551 O O . ASP A 1 193 ? -5.295 10.121 27.998 1.00 54.25 193 ASP A O 1
ATOM 1555 N N . ILE A 1 194 ? -4.497 10.907 26.055 1.00 54.22 194 ILE A N 1
ATOM 1556 C CA . ILE A 1 194 ? -3.771 9.679 25.702 1.00 54.22 194 ILE A CA 1
ATOM 1557 C C . ILE A 1 194 ? -2.267 9.956 25.596 1.00 54.22 194 ILE A C 1
ATOM 1559 O O . ILE A 1 194 ? -1.825 10.619 24.649 1.00 54.22 194 ILE A O 1
ATOM 1563 N N . PRO A 1 195 ? -1.445 9.377 26.495 1.00 49.06 195 PRO A N 1
ATOM 1564 C CA . PRO A 1 195 ? 0.003 9.388 26.342 1.00 49.06 195 PRO A CA 1
ATOM 1565 C C . PRO A 1 195 ? 0.377 8.845 24.954 1.00 49.06 195 PRO A C 1
ATOM 1567 O O . PRO A 1 195 ? 0.011 7.724 24.609 1.00 49.06 195 PRO A O 1
ATOM 1570 N N . HIS A 1 196 ? 1.101 9.641 24.159 1.00 50.12 196 HIS A N 1
ATOM 1571 C CA . HIS A 1 196 ? 1.587 9.317 22.802 1.00 50.12 196 HIS A CA 1
ATOM 1572 C C . HIS A 1 196 ? 0.612 9.489 21.618 1.00 50.12 196 HIS A C 1
ATOM 1574 O O . HIS A 1 196 ? 0.938 9.056 20.511 1.00 50.12 196 HIS A O 1
ATOM 1580 N N . PHE A 1 197 ? -0.529 10.173 21.780 1.00 51.03 197 PHE A N 1
ATOM 1581 C CA . PHE A 1 197 ? -1.423 10.489 20.650 1.00 51.03 197 PHE A CA 1
ATOM 1582 C C .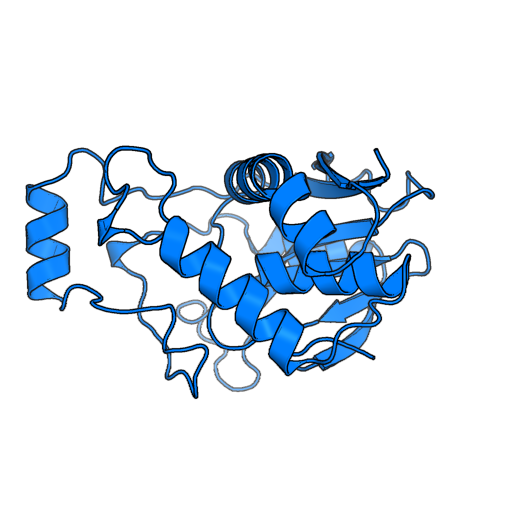 PHE A 1 197 ? -0.732 11.294 19.532 1.00 51.03 197 PHE A C 1
ATOM 1584 O O . PHE A 1 197 ? -0.921 11.036 18.342 1.00 51.03 197 PHE A O 1
ATOM 1591 N N . SER A 1 198 ? 0.141 12.236 19.896 1.00 53.91 198 SER A N 1
ATOM 1592 C CA . SER A 1 198 ? 0.948 13.021 18.960 1.00 53.91 198 SER A CA 1
ATOM 1593 C C . SER A 1 198 ? 2.199 12.262 18.505 1.00 53.91 198 SER A C 1
ATOM 1595 O O . SER A 1 198 ? 3.336 12.701 18.681 1.00 53.91 198 SER A O 1
ATOM 1597 N N . ARG A 1 199 ? 2.020 11.097 17.873 1.00 56.16 199 ARG A N 1
ATOM 1598 C CA . ARG A 1 199 ? 3.158 10.383 17.284 1.00 56.16 199 ARG A CA 1
ATOM 1599 C C . ARG A 1 199 ? 3.565 11.059 15.974 1.00 56.16 199 ARG A C 1
ATOM 1601 O O . ARG A 1 199 ? 2.865 10.955 14.968 1.00 56.16 199 ARG A O 1
ATOM 1608 N N . GLN A 1 200 ? 4.699 11.760 15.991 1.00 61.66 200 GLN A N 1
ATOM 1609 C CA . GLN A 1 200 ? 5.446 12.032 14.765 1.00 61.66 200 GLN A CA 1
ATOM 1610 C C . GLN A 1 200 ? 6.150 10.740 14.359 1.00 61.66 200 GLN A C 1
ATOM 1612 O O . GLN A 1 200 ? 6.912 10.173 15.141 1.00 61.66 200 GLN A O 1
ATOM 1617 N N . LEU A 1 201 ? 5.873 10.270 13.151 1.00 62.06 201 LEU A N 1
ATOM 1618 C CA . LEU A 1 201 ? 6.542 9.121 12.567 1.00 62.06 201 LEU A CA 1
ATOM 1619 C C . LEU A 1 201 ? 7.523 9.624 11.512 1.00 62.06 201 LEU A C 1
ATOM 1621 O O . LEU A 1 201 ? 7.158 10.374 10.599 1.00 62.06 201 LEU A O 1
ATOM 1625 N N . THR A 1 202 ? 8.784 9.240 11.688 1.00 63.22 202 THR A N 1
ATOM 1626 C CA . THR A 1 202 ? 9.807 9.375 10.656 1.00 63.22 202 THR A CA 1
ATOM 1627 C C . THR A 1 202 ? 9.697 8.146 9.775 1.00 63.22 202 THR A C 1
ATOM 1629 O O . THR A 1 202 ? 9.783 7.028 10.276 1.00 63.22 202 THR A O 1
ATOM 1632 N N . PHE A 1 203 ? 9.483 8.353 8.481 1.00 68.38 203 PHE A N 1
ATOM 1633 C CA . PHE A 1 203 ? 9.507 7.254 7.529 1.00 68.38 203 PHE A CA 1
ATOM 1634 C C . PHE A 1 203 ? 10.964 6.848 7.296 1.00 68.38 203 PHE A C 1
ATOM 1636 O O . PHE A 1 203 ? 11.789 7.700 6.956 1.00 68.38 203 PHE A O 1
ATOM 1643 N N . GLU A 1 204 ? 11.295 5.577 7.515 1.00 68.25 204 GLU A N 1
ATOM 1644 C CA . GLU A 1 204 ? 12.647 5.085 7.256 1.00 68.25 204 GLU A CA 1
ATOM 1645 C C . GLU A 1 204 ? 12.916 5.030 5.748 1.00 68.25 204 GLU A C 1
ATOM 1647 O O . GLU A 1 204 ? 12.077 4.587 4.957 1.00 68.25 204 GLU A O 1
ATOM 1652 N N . ARG A 1 205 ? 14.086 5.538 5.342 1.00 71.38 205 ARG A N 1
ATOM 1653 C CA . ARG A 1 205 ? 14.490 5.602 3.935 1.00 71.38 205 ARG A CA 1
ATOM 1654 C C . ARG A 1 205 ? 14.614 4.198 3.362 1.00 71.38 205 ARG A C 1
ATOM 1656 O O . ARG A 1 205 ? 15.261 3.347 3.963 1.00 71.38 205 ARG A O 1
ATOM 1663 N N . GLY A 1 206 ? 14.130 4.025 2.134 1.00 82.12 206 GLY A N 1
ATOM 1664 C CA . GLY A 1 206 ? 14.480 2.866 1.330 1.00 82.12 206 GLY A CA 1
ATOM 1665 C C . GLY A 1 206 ? 13.847 1.583 1.836 1.00 82.12 206 GLY A C 1
ATOM 1666 O O . GLY A 1 206 ? 14.306 0.524 1.449 1.00 82.12 206 GLY A O 1
ATOM 1667 N N . SER A 1 207 ? 12.817 1.656 2.675 1.00 89.81 207 SER A N 1
ATOM 1668 C CA . SER A 1 207 ? 12.019 0.495 3.051 1.00 89.81 207 SER A CA 1
ATOM 1669 C C . SER A 1 207 ? 10.810 0.392 2.127 1.00 89.81 207 SER A C 1
ATOM 1671 O O . SER A 1 207 ? 10.063 1.358 1.945 1.00 89.81 207 SER A O 1
ATOM 1673 N N . VAL A 1 208 ? 10.589 -0.795 1.572 1.00 94.19 208 VAL A N 1
ATOM 1674 C CA . VAL A 1 208 ? 9.376 -1.170 0.827 1.00 94.19 208 VAL A CA 1
ATOM 1675 C C . VAL A 1 208 ? 8.823 -2.470 1.404 1.00 94.19 208 VAL A C 1
ATOM 1677 O O . VAL A 1 208 ? 9.512 -3.157 2.162 1.00 94.19 208 VAL A O 1
ATOM 1680 N N . LEU A 1 209 ? 7.583 -2.821 1.066 1.00 95.75 209 LEU A N 1
ATOM 1681 C CA . LEU A 1 209 ? 7.054 -4.138 1.411 1.00 95.75 209 LEU A CA 1
ATOM 1682 C C . LEU A 1 209 ? 7.199 -5.085 0.234 1.00 95.75 209 LEU A C 1
ATOM 1684 O O . LEU A 1 209 ? 6.799 -4.749 -0.876 1.00 95.75 209 LEU A O 1
ATOM 1688 N N . TYR A 1 210 ? 7.714 -6.274 0.500 1.00 97.56 210 TYR A N 1
ATOM 1689 C CA . TYR A 1 210 ? 7.573 -7.432 -0.361 1.00 97.56 210 TYR A CA 1
ATOM 1690 C C . TYR A 1 210 ? 6.431 -8.302 0.152 1.00 97.56 210 TYR A C 1
ATOM 1692 O O . TYR A 1 210 ? 6.379 -8.614 1.342 1.00 97.56 210 TYR A O 1
ATOM 1700 N N . VAL A 1 211 ? 5.510 -8.675 -0.729 1.00 97.81 211 VAL A N 1
ATOM 1701 C CA . VAL A 1 211 ? 4.328 -9.466 -0.397 1.00 97.81 211 VAL A CA 1
ATOM 1702 C C . VAL A 1 211 ? 4.332 -10.732 -1.238 1.00 97.81 211 VAL A C 1
ATOM 1704 O O . VAL A 1 211 ? 4.271 -10.671 -2.464 1.00 97.81 211 VAL A O 1
ATOM 1707 N N . SER A 1 212 ? 4.391 -11.877 -0.567 1.00 96.44 212 SER A N 1
ATOM 1708 C CA . SER A 1 212 ? 4.476 -13.205 -1.188 1.00 96.44 212 SER A CA 1
ATOM 1709 C C . SER A 1 212 ? 3.444 -14.142 -0.584 1.00 96.44 212 SER A C 1
ATOM 1711 O O . SER A 1 212 ? 2.933 -13.903 0.515 1.00 96.44 212 SER A O 1
ATOM 1713 N N . LYS A 1 213 ? 3.093 -15.184 -1.334 1.00 93.00 213 LYS A N 1
ATOM 1714 C CA . LYS A 1 213 ? 2.164 -16.209 -0.867 1.00 93.00 213 LYS A CA 1
ATOM 1715 C C . LYS A 1 213 ? 2.825 -17.029 0.249 1.00 93.00 213 LYS A C 1
ATOM 1717 O O . LYS A 1 213 ? 3.968 -17.448 0.098 1.00 93.00 213 LYS A O 1
ATOM 1722 N N . HIS A 1 214 ? 2.098 -17.242 1.344 1.00 82.50 214 HIS A N 1
ATOM 1723 C CA . HIS A 1 214 ? 2.516 -18.107 2.451 1.00 82.50 214 HIS A CA 1
ATOM 1724 C C . HIS A 1 214 ? 2.132 -19.574 2.186 1.00 82.50 214 HIS A C 1
ATOM 1726 O O . HIS A 1 214 ? 1.102 -19.817 1.513 1.00 82.50 214 HIS A O 1
#

pLDDT: mean 76.75, std 18.81, range [38.38, 97.88]

Foldseek 3Di:
DQAADFFQAQLVSQVVRQQCVVPNFPDDSVLVLVLVLVLLQVQDCVNPVQPVSHDPNDDPELVNSQVSCQVCQVVSCVSRVGFGKHKDKDFLVCVLVDQQGKWKAKFWDDDPPDPDPVPTDIHIWIAHNVQWIQGNNVRDIDGDDSVRSLVRQCNLPPDKDWPLPDDTDDTPDSVNSNDDDQDNVGLVVCPVVHVCNGDTDRYDGRIIITMHGD

Organism: NCBI:txid1562256